Protein AF-A0A7Y3JJE6-F1 (afdb_monomer_lite)

pLDDT: mean 88.78, std 17.13, range [31.19, 98.75]

Secondary structure (DSSP, 8-state):
-HHHHHHHHHHHHHHHHHHHHHHHHHH-GGGGGG------HHHHTTSSSHHHHHHHHHHHHHHHHHHS-HHHHHHHHHHHHT-S-TT-STTHHHHHHHHHHHHHHHHSTTB--HHHHHHHHHTT---SSPPPTTPBPP--HHHHHHHHHHHHHHHHHHHHHHHHHH-TT-HHHHHHHHHHHHHHHHHTT-HHHHHHHHHHHTSHHHHTT--HHHHHHHHHHHHHHHHHTT-HHHHHHHHHTS--TTS-HHHHHHHHHHTT-HHHHHHHHHHHTT--SS--HHHHHH-GGGTTGGGSHHHHHHHHHHHSS-HHHHHHHHHHHHHHHHHHHHHHHHHHTT------PPPPPPPPPPPPPP-----

Foldseek 3Di:
DLLVLLLVLVVVLLVLVLVLQVVLCVVPVVLLVVQDDDDDPVVVVVDPDVVVVSVVSSNVVSVVLSPDQPVVNQVVVCVSLVNDCLCVDPCNLVLQLSSLQSVCSPPVVQFDDPVSLVSSVVSVNDDDVDDDGGDHHDRDPVNSVVNSLSSVLSSLLCSLLSCCSRPVVCLAVSLVVLLVVLQVCLLVVVLLSSLSSLVSCQDPVNCVPPDPVSNLSSLLSNLLSCVSVVNLVVSVVSVVVDDCPPPDLVSVLLVCLSVVVLLVNLVSLLVCQCPPPPDHPVCCVRGSSCVVSLPDPSNQVSNCVRPVDGPVVVVVVVVVVVVVVVVVVVVVVVVVVPPDDPDPDDDDDDDDDDDDDDDDDDD

Radius of gyration: 31.23 Å; chains: 1; bounding box: 61×128×75 Å

Sequence (363 aa):
MERSFFIGLFSEYDSFIGSLLKAIYMCKPTLYKGIRREIALTDLLSFQNLDDVKKDMLEKEIDSFRRESYIEQISELERKFDIKTLKAFPEWSSFVEISQRRNVMTHNDGRVSQQYIMVCEGAGVKFDPKPMIGDELEITPEYLFNAIFVVSKVGYMLAHTLWRKVLVGELQEANEAMNETIYELLMRKRWTSAAAFGEFGLTDPMTKSIEEITQKIRVINTAIGLKHAKRKSDADALLNSFDWSACIRDFKLAIEVLKENYSEAAQIMRDIGKKGELVHQLAYHDWPLFEEFRGRREFQEAYEEIYKVPFLEKVSNEAQVASKKLKQTKLESLFSSGGSQVKKAAPKKAAPKKAVPKKAVPK

Structure (mmCIF, N/CA/C/O backbone):
data_AF-A0A7Y3JJE6-F1
#
_entry.id   AF-A0A7Y3JJE6-F1
#
loop_
_atom_site.group_PDB
_atom_site.id
_atom_site.type_symbol
_atom_site.label_atom_id
_atom_site.label_alt_id
_atom_site.label_comp_id
_atom_site.label_asym_id
_atom_site.label_entity_id
_atom_site.label_seq_id
_atom_site.pdbx_PDB_ins_code
_atom_site.Cartn_x
_atom_site.Cartn_y
_atom_site.Cartn_z
_atom_site.occupancy
_atom_site.B_iso_or_equiv
_atom_site.auth_seq_id
_atom_site.auth_comp_id
_atom_site.auth_asym_id
_atom_site.auth_atom_id
_atom_site.pdbx_PDB_model_num
ATOM 1 N N . MET A 1 1 ? 14.379 -22.452 -1.412 1.00 82.81 1 MET A N 1
ATOM 2 C CA . MET A 1 1 ? 12.939 -22.204 -1.686 1.00 82.81 1 MET A CA 1
ATOM 3 C C . MET A 1 1 ? 12.682 -20.703 -1.853 1.00 82.81 1 MET A C 1
ATOM 5 O O . MET A 1 1 ? 12.045 -20.266 -2.802 1.00 82.81 1 MET A O 1
ATOM 9 N N . GLU A 1 2 ? 13.282 -19.920 -0.971 1.00 88.12 2 GLU A N 1
ATOM 10 C CA . GLU A 1 2 ? 13.394 -18.469 -0.885 1.00 88.12 2 GLU A CA 1
ATOM 11 C C . GLU A 1 2 ? 13.812 -17.826 -2.213 1.00 88.12 2 GLU A C 1
ATOM 13 O O . GLU A 1 2 ? 13.129 -16.925 -2.684 1.00 88.12 2 GLU A O 1
ATOM 18 N N . ARG A 1 3 ? 14.862 -18.337 -2.882 1.00 90.00 3 ARG A N 1
ATOM 19 C CA . ARG A 1 3 ? 15.295 -17.848 -4.210 1.00 90.00 3 ARG A CA 1
ATOM 20 C C . ARG A 1 3 ? 14.182 -17.927 -5.260 1.00 90.00 3 ARG A C 1
ATOM 22 O O . ARG A 1 3 ? 14.015 -16.997 -6.042 1.00 90.00 3 ARG A O 1
ATOM 29 N N . SER A 1 4 ? 13.400 -19.005 -5.270 1.00 93.06 4 SER A N 1
ATOM 30 C CA . SER A 1 4 ? 12.284 -19.171 -6.208 1.00 93.06 4 SER A CA 1
ATOM 31 C C . SER A 1 4 ? 11.142 -18.200 -5.904 1.00 93.06 4 SER A C 1
ATOM 33 O O . SER A 1 4 ? 10.621 -17.583 -6.827 1.00 93.06 4 SER A O 1
ATOM 35 N N . PHE A 1 5 ? 10.794 -18.004 -4.626 1.00 95.44 5 PHE A N 1
ATOM 36 C CA . PHE A 1 5 ? 9.803 -16.996 -4.228 1.00 95.44 5 PHE A CA 1
ATOM 37 C C . PHE A 1 5 ? 10.263 -15.572 -4.536 1.00 95.44 5 PHE A C 1
ATOM 39 O O . PHE A 1 5 ? 9.473 -14.757 -5.000 1.00 95.44 5 PHE A O 1
ATOM 46 N N . PHE A 1 6 ? 11.545 -15.283 -4.326 1.00 97.19 6 PHE A N 1
ATOM 47 C CA . PHE A 1 6 ? 12.140 -13.989 -4.624 1.00 97.19 6 PHE A CA 1
ATOM 48 C C . PHE A 1 6 ? 12.096 -13.657 -6.117 1.00 97.19 6 PHE A C 1
ATOM 50 O O . PHE A 1 6 ? 11.723 -12.551 -6.492 1.00 97.19 6 PHE A O 1
ATOM 57 N N . ILE A 1 7 ? 12.422 -14.620 -6.982 1.00 95.69 7 ILE A N 1
ATOM 58 C CA . ILE A 1 7 ? 12.282 -14.445 -8.433 1.00 95.69 7 ILE A CA 1
ATOM 59 C C . ILE A 1 7 ? 10.798 -14.314 -8.812 1.00 95.69 7 ILE A C 1
ATOM 61 O O . ILE A 1 7 ? 10.444 -13.426 -9.585 1.00 95.69 7 ILE A O 1
ATOM 65 N N . GLY A 1 8 ? 9.925 -15.140 -8.224 1.00 96.81 8 GLY A N 1
ATOM 66 C CA . GLY A 1 8 ? 8.479 -15.102 -8.462 1.00 96.81 8 GLY A CA 1
ATOM 67 C C . GLY A 1 8 ? 7.829 -13.767 -8.085 1.00 96.81 8 GLY A C 1
ATOM 68 O O . GLY A 1 8 ? 6.971 -13.292 -8.819 1.00 96.81 8 GLY A O 1
ATOM 69 N N . LEU A 1 9 ? 8.289 -13.105 -7.017 1.00 97.75 9 LEU A N 1
ATOM 70 C CA . LEU A 1 9 ? 7.848 -11.755 -6.637 1.00 97.75 9 LEU A CA 1
ATOM 71 C C . LEU A 1 9 ? 7.992 -10.759 -7.794 1.00 97.75 9 LEU A C 1
ATOM 73 O O . LEU A 1 9 ? 7.119 -9.922 -8.014 1.00 97.75 9 LEU A O 1
ATOM 77 N N . PHE A 1 10 ? 9.086 -10.853 -8.544 1.00 97.06 10 PHE A N 1
ATOM 78 C CA . PHE A 1 10 ? 9.323 -9.983 -9.685 1.00 97.06 10 PHE A CA 1
ATOM 79 C C . PHE A 1 10 ? 8.515 -10.385 -10.916 1.00 97.06 10 PHE A C 1
ATOM 81 O O . PHE A 1 10 ? 8.085 -9.509 -11.653 1.00 97.06 10 PHE A O 1
ATOM 88 N N . SER A 1 11 ? 8.227 -11.674 -11.102 1.00 96.12 11 SER A N 1
ATOM 89 C CA . SER A 1 11 ? 7.253 -12.106 -12.111 1.00 96.12 11 SER A CA 1
ATOM 90 C C . SER A 1 11 ? 5.852 -11.551 -11.826 1.00 96.12 11 SER A C 1
ATOM 92 O O . SER A 1 11 ? 5.184 -11.083 -12.748 1.00 96.12 11 SER A O 1
ATOM 94 N N . GLU A 1 12 ? 5.430 -11.530 -10.558 1.00 97.62 12 GLU A N 1
ATOM 95 C CA . GLU A 1 12 ? 4.171 -10.899 -10.144 1.00 97.62 12 GLU A CA 1
ATOM 96 C C . GLU A 1 12 ? 4.198 -9.383 -10.364 1.00 97.62 12 GLU A C 1
ATOM 98 O O . GLU A 1 12 ? 3.239 -8.820 -10.888 1.00 97.62 12 GLU A O 1
ATOM 103 N N . TYR A 1 13 ? 5.311 -8.717 -10.044 1.00 97.56 13 TYR A N 1
ATOM 104 C CA . TYR A 1 13 ? 5.484 -7.291 -10.327 1.00 97.56 13 TYR A CA 1
ATOM 105 C C . TYR A 1 13 ? 5.417 -6.982 -11.834 1.00 97.56 13 TYR A C 1
ATOM 107 O O . TYR A 1 13 ? 4.687 -6.078 -12.238 1.00 97.56 13 TYR A O 1
ATOM 115 N N . ASP A 1 14 ? 6.104 -7.756 -12.679 1.00 96.69 14 ASP A N 1
ATOM 116 C CA . ASP A 1 14 ? 6.092 -7.595 -14.141 1.00 96.69 14 ASP A CA 1
ATOM 117 C C . ASP A 1 14 ? 4.679 -7.808 -14.719 1.00 96.69 14 ASP A C 1
ATOM 119 O O . ASP A 1 14 ? 4.238 -7.087 -15.622 1.00 96.69 14 ASP A O 1
ATOM 123 N N . SER A 1 15 ? 3.942 -8.790 -14.190 1.00 97.25 15 SER A N 1
ATOM 124 C CA . SER A 1 15 ? 2.540 -9.045 -14.542 1.00 97.25 15 SER A CA 1
ATOM 125 C C . SER A 1 15 ? 1.628 -7.890 -14.119 1.00 97.25 15 SER A C 1
ATOM 127 O O . SER A 1 15 ? 0.806 -7.407 -14.909 1.00 97.25 15 SER A O 1
ATOM 129 N N . PHE A 1 16 ? 1.812 -7.395 -12.894 1.00 97.81 16 PHE A N 1
ATOM 130 C CA . PHE A 1 16 ? 1.076 -6.264 -12.346 1.00 97.81 16 PHE A CA 1
ATOM 131 C C . PHE A 1 16 ? 1.298 -4.993 -13.168 1.00 97.81 16 PHE A C 1
ATOM 133 O O . PHE A 1 16 ? 0.325 -4.377 -13.597 1.00 97.81 16 PHE A O 1
ATOM 140 N N . ILE A 1 17 ? 2.551 -4.620 -13.451 1.00 96.81 17 ILE A N 1
ATOM 141 C CA . ILE A 1 17 ? 2.860 -3.417 -14.233 1.00 96.81 17 ILE A CA 1
ATOM 142 C C . ILE A 1 17 ? 2.319 -3.533 -15.657 1.00 96.81 17 ILE A C 1
ATOM 144 O O . ILE A 1 17 ? 1.736 -2.577 -16.170 1.00 96.81 17 ILE A O 1
ATOM 148 N N . GLY A 1 18 ? 2.431 -4.710 -16.280 1.00 96.81 18 GLY A N 1
ATOM 149 C CA . GLY A 1 18 ? 1.814 -4.952 -17.580 1.00 96.81 18 GLY A CA 1
ATOM 150 C C . GLY A 1 18 ? 0.299 -4.737 -17.544 1.00 96.81 18 GLY A C 1
ATOM 151 O O . GLY A 1 18 ? -0.245 -4.029 -18.388 1.00 96.81 18 GLY A O 1
ATOM 152 N N . SER A 1 19 ? -0.382 -5.282 -16.536 1.00 97.25 19 SER A N 1
ATOM 153 C CA . SER A 1 19 ? -1.833 -5.126 -16.364 1.00 97.25 19 SER A CA 1
ATOM 154 C C . SER A 1 19 ? -2.236 -3.676 -16.076 1.00 97.25 19 SER A C 1
ATOM 156 O O . SER A 1 19 ? -3.198 -3.178 -16.661 1.00 97.25 19 SER A O 1
ATOM 158 N N . LEU A 1 20 ? -1.466 -2.972 -15.243 1.00 96.88 20 LEU A N 1
ATOM 159 C CA . LEU A 1 20 ? -1.656 -1.556 -14.932 1.00 96.88 20 LEU A CA 1
ATOM 160 C C . LEU A 1 20 ? -1.550 -0.692 -16.194 1.00 96.88 20 LEU A C 1
ATOM 162 O O . LEU A 1 20 ? -2.419 0.140 -16.450 1.00 96.88 20 LEU A O 1
ATOM 166 N N . LEU A 1 21 ? -0.517 -0.908 -17.013 1.00 95.88 21 LEU A N 1
ATOM 167 C CA . LEU A 1 21 ? -0.350 -0.186 -18.273 1.00 95.88 21 LEU A CA 1
ATOM 168 C C . LEU A 1 21 ? -1.487 -0.490 -19.252 1.00 95.88 21 LEU A C 1
ATOM 170 O O . LEU A 1 21 ? -2.016 0.444 -19.855 1.00 95.88 21 LEU A O 1
ATOM 174 N N . LYS A 1 22 ? -1.922 -1.752 -19.369 1.00 95.50 22 LYS A N 1
ATOM 175 C CA . LYS A 1 22 ? -3.094 -2.103 -20.193 1.00 95.50 22 LYS A CA 1
ATOM 176 C C . LYS A 1 22 ? -4.330 -1.327 -19.752 1.00 95.50 22 LYS A C 1
ATOM 178 O O . LYS A 1 22 ? -4.954 -0.671 -20.584 1.00 95.50 22 LYS A O 1
ATOM 183 N N . ALA A 1 23 ? -4.634 -1.337 -18.455 1.00 95.38 23 ALA A N 1
ATOM 184 C CA . ALA A 1 23 ? -5.774 -0.616 -17.896 1.00 95.38 23 ALA A CA 1
ATOM 185 C C . ALA A 1 23 ? -5.693 0.895 -18.180 1.00 95.38 23 ALA A C 1
ATOM 187 O O . ALA A 1 23 ? -6.646 1.480 -18.689 1.00 95.38 23 ALA A O 1
ATOM 188 N N . ILE A 1 24 ? -4.531 1.517 -17.957 1.00 94.88 24 ILE A N 1
ATOM 189 C CA . ILE A 1 24 ? -4.298 2.944 -18.233 1.00 94.88 24 ILE A CA 1
ATOM 190 C C . ILE A 1 24 ? -4.580 3.297 -19.700 1.00 94.88 24 ILE A C 1
ATOM 192 O O . ILE A 1 24 ? -5.251 4.292 -19.982 1.00 94.88 24 ILE A O 1
ATOM 196 N N . TYR A 1 25 ? -4.083 2.495 -20.642 1.00 93.50 25 TYR A N 1
ATOM 197 C CA . TYR A 1 25 ? -4.289 2.735 -22.071 1.00 93.50 25 TYR A CA 1
ATOM 198 C C . TYR A 1 25 ? -5.739 2.518 -22.501 1.00 93.50 25 TYR A C 1
ATOM 200 O O . TYR A 1 25 ? -6.246 3.274 -23.334 1.00 93.50 25 TYR A O 1
ATOM 208 N N . MET A 1 26 ? -6.414 1.526 -21.920 1.00 91.75 26 MET A N 1
ATOM 209 C CA . MET A 1 26 ? -7.833 1.273 -22.167 1.00 91.75 26 MET A CA 1
ATOM 210 C C . MET A 1 26 ? -8.710 2.422 -21.658 1.00 91.75 26 MET A C 1
ATOM 212 O O . MET A 1 26 ? -9.595 2.869 -22.384 1.00 91.75 26 MET A O 1
ATOM 216 N N . CYS A 1 27 ? -8.433 2.949 -20.462 1.00 92.69 27 CYS A N 1
ATOM 217 C CA . CYS A 1 27 ? -9.183 4.072 -19.895 1.00 92.69 27 CYS A CA 1
ATOM 218 C C . CYS A 1 27 ? -8.833 5.419 -20.549 1.00 92.69 27 CYS A C 1
ATOM 220 O O . CYS A 1 27 ? -9.672 6.318 -20.603 1.00 92.69 27 CYS A O 1
ATOM 222 N N . LYS A 1 28 ? -7.616 5.580 -21.094 1.00 92.44 28 LYS A N 1
ATOM 223 C CA . LYS A 1 28 ? -7.198 6.796 -21.812 1.00 92.44 28 LYS A CA 1
ATOM 224 C C . LYS A 1 28 ? -6.649 6.487 -23.213 1.00 92.44 28 LYS A C 1
ATOM 226 O O . LYS A 1 28 ? -5.443 6.619 -23.448 1.00 92.44 28 LYS A O 1
ATOM 231 N N . PRO A 1 29 ? -7.523 6.197 -24.201 1.00 89.50 29 PRO A N 1
ATOM 232 C CA . PRO A 1 29 ? -7.103 5.810 -25.551 1.00 89.50 29 PRO A CA 1
ATOM 233 C C . PRO A 1 29 ? -6.276 6.862 -26.307 1.00 89.50 29 PRO A C 1
ATOM 235 O O . PRO A 1 29 ? -5.617 6.560 -27.301 1.00 89.50 29 PRO A O 1
ATOM 238 N N . THR A 1 30 ? -6.265 8.120 -25.864 1.00 91.31 30 THR A N 1
ATOM 239 C CA . THR A 1 30 ? -5.405 9.149 -26.466 1.00 91.31 30 THR A CA 1
ATOM 240 C C . THR A 1 30 ? -3.913 8.845 -26.301 1.00 91.31 30 THR A C 1
ATOM 242 O O . THR A 1 30 ? -3.120 9.306 -27.122 1.00 91.31 30 THR A O 1
ATOM 245 N N . LEU A 1 31 ? -3.532 8.015 -25.321 1.00 92.00 31 LEU A N 1
ATOM 246 C CA . LEU A 1 31 ? -2.154 7.567 -25.097 1.00 92.00 31 LEU A CA 1
ATOM 247 C C . LEU A 1 31 ? -1.603 6.699 -26.238 1.00 92.00 31 LEU A C 1
ATOM 249 O O . LEU A 1 31 ? -0.391 6.692 -26.456 1.00 92.00 31 LEU A O 1
ATOM 253 N N . TYR A 1 32 ? -2.461 6.031 -27.022 1.00 90.50 32 TYR A N 1
ATOM 254 C CA . TYR A 1 32 ? -2.026 5.248 -28.189 1.00 90.50 32 TYR A CA 1
ATOM 255 C C . TYR A 1 32 ? -1.285 6.099 -29.225 1.00 90.50 32 TYR A C 1
ATOM 257 O O . TYR A 1 32 ? -0.396 5.592 -29.900 1.00 90.50 32 TYR A O 1
ATOM 265 N N . LYS A 1 33 ? -1.576 7.407 -29.308 1.00 88.31 33 LYS A N 1
ATOM 266 C CA . LYS A 1 33 ? -0.862 8.339 -30.201 1.00 88.31 33 LYS A CA 1
ATOM 267 C C . LYS A 1 33 ? 0.632 8.451 -29.879 1.00 88.31 33 LYS A C 1
ATOM 269 O O . LYS A 1 33 ? 1.406 8.885 -30.726 1.00 88.31 33 LYS A O 1
ATOM 274 N N . GLY A 1 34 ? 1.027 8.107 -28.653 1.00 85.62 34 GLY A N 1
ATOM 275 C CA . GLY A 1 34 ? 2.420 8.092 -28.218 1.00 85.62 34 GLY A CA 1
ATOM 276 C C . GLY A 1 34 ? 3.174 6.809 -28.575 1.00 85.62 34 GLY A C 1
ATOM 277 O O . GLY A 1 34 ? 4.396 6.803 -28.448 1.00 85.62 34 GLY A O 1
ATOM 278 N N . ILE A 1 35 ? 2.486 5.746 -29.014 1.00 87.50 35 ILE A N 1
ATOM 279 C CA . ILE A 1 35 ? 3.127 4.485 -29.406 1.00 87.50 35 ILE A CA 1
ATOM 280 C C . ILE A 1 35 ? 3.744 4.664 -30.792 1.00 87.50 35 ILE A C 1
ATOM 282 O O . ILE A 1 35 ? 3.050 4.945 -31.767 1.00 87.50 35 ILE A O 1
ATOM 286 N N . ARG A 1 36 ? 5.063 4.488 -30.875 1.00 84.31 36 ARG A N 1
ATOM 287 C CA . ARG A 1 36 ? 5.827 4.564 -32.124 1.00 84.31 36 ARG A CA 1
ATOM 288 C C . ARG A 1 36 ? 6.298 3.165 -32.501 1.00 84.31 36 ARG A C 1
ATOM 290 O O . ARG A 1 36 ? 7.419 2.783 -32.187 1.00 84.31 36 ARG A O 1
ATOM 297 N N . ARG A 1 37 ? 5.410 2.395 -33.131 1.00 86.12 37 ARG A N 1
ATOM 298 C CA . ARG A 1 37 ? 5.705 1.055 -33.656 1.00 86.12 37 ARG A CA 1
ATOM 299 C C . ARG A 1 37 ? 5.308 0.957 -35.116 1.00 86.12 37 ARG A C 1
ATOM 301 O O . ARG A 1 37 ? 4.259 1.461 -35.509 1.00 86.12 37 ARG A O 1
ATOM 308 N N . GLU A 1 38 ? 6.160 0.306 -35.894 1.00 88.38 38 GLU A N 1
ATOM 309 C CA . GLU A 1 38 ? 5.888 -0.020 -37.289 1.00 88.38 38 GLU A CA 1
ATOM 310 C C . GLU A 1 38 ? 5.155 -1.363 -37.378 1.00 88.38 38 GLU A C 1
ATOM 312 O O . GLU A 1 38 ? 5.380 -2.267 -36.570 1.00 88.38 38 GLU A O 1
ATOM 317 N N . ILE A 1 39 ? 4.270 -1.487 -38.366 1.00 88.56 39 ILE A N 1
ATOM 318 C CA . ILE A 1 39 ? 3.561 -2.726 -38.688 1.00 88.56 39 ILE A CA 1
ATOM 319 C C . ILE A 1 39 ? 3.708 -3.004 -40.183 1.00 88.56 39 ILE A C 1
ATOM 321 O O . ILE A 1 39 ? 3.505 -2.113 -41.011 1.00 88.56 39 ILE A O 1
ATOM 325 N N . ALA A 1 40 ? 4.065 -4.240 -40.534 1.00 92.81 40 ALA A N 1
ATOM 326 C CA . ALA A 1 40 ? 4.102 -4.663 -41.926 1.00 92.81 40 ALA A CA 1
ATOM 327 C C . ALA A 1 40 ? 2.679 -4.698 -42.503 1.00 92.81 40 ALA A C 1
ATOM 329 O O . ALA A 1 40 ? 1.735 -5.108 -41.827 1.00 92.81 40 ALA A O 1
ATOM 330 N N . LEU A 1 41 ? 2.512 -4.321 -43.775 1.00 90.25 41 LEU A N 1
ATOM 331 C CA . LEU A 1 41 ? 1.194 -4.332 -44.421 1.00 90.25 41 LEU A CA 1
ATOM 332 C C . LEU A 1 41 ? 0.554 -5.730 -44.398 1.00 90.25 41 LEU A C 1
ATOM 334 O O . LEU A 1 41 ? -0.650 -5.845 -44.207 1.00 90.25 41 LEU A O 1
ATOM 338 N N . THR A 1 42 ? 1.354 -6.789 -44.541 1.00 93.50 42 THR A N 1
ATOM 339 C CA . THR A 1 42 ? 0.888 -8.182 -44.456 1.00 93.50 42 THR A CA 1
ATOM 340 C C . THR A 1 42 ? 0.251 -8.501 -43.108 1.00 93.50 42 THR A C 1
ATOM 342 O O . THR A 1 42 ? -0.805 -9.125 -43.069 1.00 93.50 42 THR A O 1
ATOM 345 N N . ASP A 1 43 ? 0.854 -8.024 -42.019 1.00 90.19 43 ASP A N 1
ATOM 346 C CA . ASP A 1 43 ? 0.334 -8.227 -40.669 1.00 90.19 43 ASP A CA 1
ATOM 347 C C . ASP A 1 43 ? -0.914 -7.373 -40.461 1.00 90.19 43 ASP A C 1
ATOM 349 O O . ASP A 1 43 ? -1.912 -7.864 -39.944 1.00 90.19 43 ASP A O 1
ATOM 353 N N . LEU A 1 44 ? -0.906 -6.122 -40.937 1.00 92.62 44 LEU A N 1
ATOM 354 C CA . LEU A 1 44 ? -2.059 -5.224 -40.851 1.00 92.62 44 LEU A CA 1
ATOM 355 C C . LEU A 1 44 ? -3.303 -5.826 -41.520 1.00 92.62 44 LEU A C 1
ATOM 357 O O . LEU A 1 44 ? -4.392 -5.755 -40.958 1.00 92.62 44 LEU A O 1
ATOM 361 N N . LEU A 1 45 ? -3.130 -6.452 -42.688 1.00 93.25 45 LEU A N 1
ATOM 362 C CA . LEU A 1 45 ? -4.208 -7.121 -43.421 1.00 93.25 45 LEU A CA 1
ATOM 363 C C . LEU A 1 45 ? -4.721 -8.398 -42.731 1.00 93.25 45 LEU A C 1
ATOM 365 O O . LEU A 1 45 ? -5.788 -8.886 -43.097 1.00 93.25 45 LEU A O 1
ATOM 369 N N . SER A 1 46 ? -3.991 -8.945 -41.751 1.00 94.00 46 SER A N 1
ATOM 370 C CA . SER A 1 46 ? -4.412 -10.130 -40.988 1.00 94.00 46 SER A CA 1
ATOM 371 C C . SER A 1 46 ? -5.352 -9.813 -39.816 1.00 94.00 46 SER A C 1
ATOM 373 O O . SER A 1 46 ? -6.027 -10.712 -39.310 1.00 94.00 46 SER A O 1
ATOM 375 N N . PHE A 1 47 ? -5.434 -8.546 -39.394 1.00 94.19 47 PHE A N 1
ATOM 376 C CA . PHE A 1 47 ? -6.315 -8.116 -38.306 1.00 94.19 47 PHE A CA 1
ATOM 377 C C . PHE A 1 47 ? -7.751 -7.883 -38.790 1.00 94.19 47 PHE A C 1
ATOM 379 O O . PHE A 1 47 ? -7.983 -7.396 -39.894 1.00 94.19 47 PHE A O 1
ATOM 386 N N . GLN A 1 48 ? -8.736 -8.181 -37.934 1.00 92.75 48 GLN A N 1
ATOM 387 C CA . GLN A 1 48 ? -10.155 -8.000 -38.273 1.00 92.75 48 GLN A CA 1
ATOM 388 C C . GLN A 1 48 ? -10.581 -6.529 -38.270 1.00 92.75 48 GLN A C 1
ATOM 390 O O . GLN A 1 48 ? -11.463 -6.127 -39.025 1.00 92.75 48 GLN A O 1
ATOM 395 N N . ASN A 1 49 ? -9.995 -5.729 -37.380 1.00 93.56 49 ASN A N 1
ATOM 396 C CA . ASN A 1 49 ? -10.338 -4.327 -37.190 1.00 93.56 49 ASN A CA 1
ATOM 397 C C . ASN A 1 49 ? -9.161 -3.563 -36.559 1.00 93.56 49 ASN A C 1
ATOM 399 O O . ASN A 1 49 ? -8.184 -4.143 -36.084 1.00 93.56 49 ASN A O 1
ATOM 403 N N . LEU A 1 50 ? -9.277 -2.235 -36.535 1.00 89.81 50 LEU A N 1
ATOM 404 C CA . LEU A 1 50 ? -8.248 -1.350 -35.990 1.00 89.81 50 LEU A CA 1
ATOM 405 C C . LEU A 1 50 ? -8.034 -1.526 -34.477 1.00 89.81 50 LEU A C 1
ATOM 407 O O . LEU A 1 50 ? -6.943 -1.252 -33.982 1.00 89.81 50 LEU A O 1
ATOM 411 N N . ASP A 1 51 ? -9.044 -1.962 -33.725 1.00 90.12 51 ASP A N 1
ATOM 412 C CA . ASP A 1 51 ? -8.898 -2.151 -32.281 1.00 90.12 51 ASP A CA 1
ATOM 413 C C . ASP A 1 51 ? -8.045 -3.379 -31.953 1.00 90.12 51 ASP A C 1
ATOM 415 O O . ASP A 1 51 ? -7.268 -3.337 -30.999 1.00 90.12 51 ASP A O 1
ATOM 419 N N . ASP A 1 52 ? -8.096 -4.424 -32.776 1.00 91.62 52 ASP A N 1
ATOM 420 C CA . ASP A 1 52 ? -7.199 -5.573 -32.644 1.00 91.62 52 ASP A CA 1
ATOM 421 C C . ASP A 1 52 ? -5.745 -5.188 -32.953 1.00 91.62 52 ASP A C 1
ATOM 423 O O . ASP A 1 52 ? -4.839 -5.585 -32.220 1.00 91.62 52 ASP A O 1
ATOM 427 N N . VAL A 1 53 ? -5.525 -4.305 -33.937 1.00 91.75 53 VAL A N 1
ATOM 428 C CA . VAL A 1 53 ? -4.199 -3.716 -34.206 1.00 91.75 53 VAL A CA 1
ATOM 429 C C . VAL A 1 53 ? -3.704 -2.921 -32.995 1.00 91.75 53 VAL A C 1
ATOM 431 O O . VAL A 1 53 ? -2.560 -3.078 -32.573 1.00 91.75 53 VAL A O 1
ATOM 434 N N . LYS A 1 54 ? -4.555 -2.074 -32.396 1.00 90.62 54 LYS A N 1
ATOM 435 C CA . LYS A 1 54 ? -4.191 -1.303 -31.193 1.00 90.62 54 LYS A CA 1
ATOM 436 C C . LYS A 1 54 ? -3.797 -2.223 -30.038 1.00 90.62 54 LYS A C 1
ATOM 438 O O . LYS A 1 54 ? -2.802 -1.948 -29.372 1.00 90.62 54 LYS A O 1
ATOM 443 N N . LYS A 1 55 ? -4.556 -3.295 -29.790 1.00 90.44 55 LYS A N 1
ATOM 444 C CA . LYS A 1 55 ? -4.257 -4.265 -28.724 1.00 90.44 55 LYS A CA 1
ATOM 445 C C . LYS A 1 55 ? -2.912 -4.954 -28.950 1.00 90.44 55 LYS A C 1
ATOM 447 O O . LYS A 1 55 ? -2.112 -4.984 -28.021 1.00 90.44 55 LYS A O 1
ATOM 452 N N . ASP A 1 56 ? -2.637 -5.429 -30.165 1.00 91.94 56 ASP A N 1
ATOM 453 C CA . ASP A 1 56 ? -1.350 -6.053 -30.506 1.00 91.94 56 ASP A CA 1
ATOM 454 C C . ASP A 1 56 ? -0.174 -5.075 -30.343 1.00 91.94 56 ASP A C 1
ATOM 456 O O . ASP A 1 56 ? 0.837 -5.402 -29.720 1.00 91.94 56 ASP A O 1
ATOM 460 N N . MET A 1 57 ? -0.326 -3.835 -30.821 1.00 92.81 57 MET A N 1
ATOM 461 C CA . MET A 1 57 ? 0.703 -2.801 -30.664 1.00 92.81 57 MET A CA 1
ATOM 462 C C . MET A 1 57 ? 0.968 -2.458 -29.199 1.00 92.81 57 MET A C 1
ATOM 464 O O . MET A 1 57 ? 2.121 -2.259 -28.817 1.00 92.81 57 MET A O 1
ATOM 468 N N . LEU A 1 58 ? -0.080 -2.397 -28.375 1.00 93.81 58 LEU A N 1
ATOM 469 C CA . LEU A 1 58 ? 0.059 -2.171 -26.940 1.00 93.81 58 LEU A CA 1
ATOM 470 C C . LEU A 1 58 ? 0.733 -3.353 -26.240 1.00 93.81 58 LEU A C 1
ATOM 472 O O . LEU A 1 58 ? 1.583 -3.126 -25.386 1.00 93.81 58 LEU A O 1
ATOM 476 N N . GLU A 1 59 ? 0.398 -4.594 -26.597 1.00 93.38 59 GLU A N 1
ATOM 477 C CA . GLU A 1 59 ? 1.051 -5.774 -26.022 1.00 93.38 59 GLU A CA 1
ATOM 478 C C . GLU A 1 59 ? 2.554 -5.751 -26.308 1.00 93.38 59 GLU A C 1
ATOM 480 O O . GLU A 1 59 ? 3.361 -5.858 -25.389 1.00 93.38 59 GLU A O 1
ATOM 485 N N . LYS A 1 60 ? 2.935 -5.493 -27.565 1.00 93.50 60 LYS A N 1
ATOM 486 C CA . LYS A 1 60 ? 4.341 -5.353 -27.969 1.00 93.50 60 LYS A CA 1
ATOM 487 C C . LYS A 1 60 ? 5.039 -4.200 -27.248 1.00 93.50 60 LYS A C 1
ATOM 489 O O . LYS A 1 60 ? 6.213 -4.318 -26.902 1.00 93.50 60 LYS A O 1
ATOM 494 N N . GLU A 1 61 ? 4.338 -3.089 -27.024 1.00 93.44 61 GLU A N 1
ATOM 495 C CA . GLU A 1 61 ? 4.847 -1.953 -26.250 1.00 93.44 61 GLU A CA 1
ATOM 496 C C . GLU A 1 61 ? 5.148 -2.331 -24.805 1.00 93.44 61 GLU A C 1
ATOM 498 O O . GLU A 1 61 ? 6.239 -2.061 -24.305 1.00 93.44 61 GLU A O 1
ATOM 503 N N . ILE A 1 62 ? 4.203 -3.004 -24.157 1.00 94.88 62 ILE A N 1
ATOM 504 C CA . ILE A 1 62 ? 4.339 -3.463 -22.778 1.00 94.88 62 ILE A CA 1
ATOM 505 C C . ILE A 1 62 ? 5.423 -4.538 -22.666 1.00 94.88 62 ILE A C 1
ATOM 507 O O . ILE A 1 62 ? 6.187 -4.535 -21.705 1.00 94.88 62 ILE A O 1
ATOM 511 N N . ASP A 1 63 ? 5.545 -5.427 -23.647 1.00 94.50 63 ASP A N 1
ATOM 512 C CA . ASP A 1 63 ? 6.611 -6.427 -23.696 1.00 94.50 63 ASP A CA 1
ATOM 513 C C . ASP A 1 63 ? 7.997 -5.801 -23.801 1.00 94.50 63 ASP A C 1
ATOM 515 O O . ASP A 1 63 ? 8.914 -6.248 -23.115 1.00 94.50 63 ASP A O 1
ATOM 519 N N . SER A 1 64 ? 8.167 -4.770 -24.634 1.00 94.44 64 SER A N 1
ATOM 520 C CA . SER A 1 64 ? 9.428 -4.025 -24.685 1.00 94.44 64 SER A CA 1
ATOM 521 C C . SER A 1 64 ? 9.703 -3.319 -23.363 1.00 94.44 64 SER A C 1
ATOM 523 O O . SER A 1 64 ? 10.788 -3.488 -22.821 1.00 94.44 64 SER A O 1
ATOM 525 N N . PHE A 1 65 ? 8.709 -2.623 -22.807 1.00 95.06 65 PHE A N 1
ATOM 526 C CA . PHE A 1 65 ? 8.830 -1.943 -21.518 1.00 95.06 65 PHE A CA 1
ATOM 527 C C . PHE A 1 65 ? 9.280 -2.902 -20.401 1.00 95.06 65 PHE A C 1
ATOM 529 O O . PHE A 1 65 ? 10.209 -2.603 -19.660 1.00 95.06 65 PHE A O 1
ATOM 536 N N . ARG A 1 66 ? 8.678 -4.096 -20.303 1.00 94.44 66 ARG A N 1
ATOM 537 C CA . ARG A 1 66 ? 9.015 -5.091 -19.266 1.00 94.44 66 ARG A CA 1
ATOM 538 C C . ARG A 1 66 ? 10.422 -5.681 -19.395 1.00 94.44 66 ARG A C 1
ATOM 540 O O . ARG A 1 66 ? 10.927 -6.238 -18.426 1.00 94.44 66 ARG A O 1
ATOM 547 N N . ARG A 1 67 ? 11.049 -5.600 -20.572 1.00 93.19 67 ARG A N 1
ATOM 548 C CA . ARG A 1 67 ? 12.429 -6.077 -20.787 1.00 93.19 67 ARG A CA 1
ATOM 549 C C . ARG A 1 67 ? 13.476 -5.081 -20.310 1.00 93.19 67 ARG A C 1
ATOM 551 O O . ARG A 1 67 ? 14.619 -5.480 -20.096 1.00 93.19 67 ARG A O 1
ATOM 558 N N . GLU A 1 68 ? 13.100 -3.817 -20.156 1.00 95.69 68 GLU A N 1
ATOM 559 C CA . GLU A 1 68 ? 13.989 -2.800 -19.617 1.00 95.69 68 GLU A CA 1
ATOM 560 C C . GLU A 1 68 ? 14.320 -3.083 -18.151 1.00 95.69 68 GLU A C 1
ATOM 562 O O . GLU A 1 68 ? 13.564 -3.737 -17.423 1.00 95.69 68 GLU A O 1
ATOM 567 N N . SER A 1 69 ? 15.452 -2.547 -17.690 1.00 95.00 69 SER A N 1
ATOM 568 C CA . SER A 1 69 ? 15.766 -2.586 -16.262 1.00 95.00 69 SER A CA 1
ATOM 569 C C . SER A 1 69 ? 14.694 -1.838 -15.465 1.00 95.00 69 SER A C 1
ATOM 571 O O . SER A 1 69 ? 14.132 -0.856 -15.940 1.00 95.00 69 SER A O 1
ATOM 573 N N . TYR A 1 70 ? 14.438 -2.239 -14.221 1.00 96.88 70 TYR A N 1
ATOM 574 C CA . TYR A 1 70 ? 13.421 -1.573 -13.399 1.00 96.88 70 TYR A CA 1
ATOM 575 C C . TYR A 1 70 ? 13.681 -0.085 -13.174 1.00 96.88 70 TYR A C 1
ATOM 577 O O . TYR A 1 70 ? 12.738 0.689 -13.056 1.00 96.88 70 TYR A O 1
ATOM 585 N N . ILE A 1 71 ? 14.946 0.335 -13.146 1.00 96.31 71 ILE A N 1
ATOM 586 C CA . ILE A 1 71 ? 15.290 1.757 -13.079 1.00 96.31 71 ILE A CA 1
ATOM 587 C C . ILE A 1 71 ? 14.804 2.473 -14.341 1.00 96.31 71 ILE A C 1
ATOM 589 O O . ILE A 1 71 ? 14.169 3.523 -14.237 1.00 96.31 71 ILE A O 1
ATOM 593 N N . GLU A 1 72 ? 15.063 1.890 -15.512 1.00 97.12 72 GLU A N 1
ATOM 594 C CA . GLU A 1 72 ? 14.643 2.452 -16.796 1.00 97.12 72 GLU A CA 1
ATOM 595 C C . GLU A 1 72 ? 13.130 2.416 -16.982 1.00 97.12 72 GLU A C 1
ATOM 597 O O . GLU A 1 72 ? 12.560 3.407 -17.426 1.00 97.12 72 GLU A O 1
ATOM 602 N N . GLN A 1 73 ? 12.458 1.353 -16.539 1.00 97.38 73 GLN A N 1
ATOM 603 C CA . GLN A 1 73 ? 10.997 1.296 -16.496 1.00 97.38 73 GLN A CA 1
ATOM 604 C C . GLN A 1 73 ? 10.423 2.509 -15.747 1.00 97.38 73 GLN A C 1
ATOM 606 O O . GLN A 1 73 ? 9.550 3.210 -16.260 1.00 97.38 73 GLN A O 1
ATOM 611 N N . ILE A 1 74 ? 10.945 2.815 -14.554 1.00 96.81 74 ILE A N 1
ATOM 612 C CA . ILE A 1 74 ? 10.501 3.976 -13.770 1.00 96.81 74 ILE A CA 1
ATOM 613 C C . ILE A 1 74 ? 10.854 5.288 -14.487 1.00 96.81 74 ILE A C 1
ATOM 615 O O . ILE A 1 74 ? 9.991 6.158 -14.594 1.00 96.81 74 ILE A O 1
ATOM 619 N N . SER A 1 75 ? 12.071 5.431 -15.030 1.00 96.19 75 SER A N 1
ATOM 620 C CA . SER A 1 75 ? 12.476 6.599 -15.837 1.00 96.19 75 SER A CA 1
ATOM 621 C C . SER A 1 75 ? 11.546 6.844 -17.029 1.00 96.19 75 SER A C 1
ATOM 623 O O . SER A 1 75 ? 11.200 7.986 -17.342 1.00 96.19 75 SER A O 1
ATOM 625 N N . GLU A 1 76 ? 11.133 5.779 -17.712 1.00 95.19 76 GLU A N 1
ATOM 626 C CA . GLU A 1 76 ? 10.245 5.881 -18.857 1.00 95.19 76 GLU A CA 1
ATOM 627 C C . GLU A 1 76 ? 8.856 6.348 -18.423 1.00 95.19 76 GLU A C 1
ATOM 629 O O . GLU A 1 76 ? 8.300 7.240 -19.064 1.00 95.19 76 GLU A O 1
ATOM 634 N N . LEU A 1 77 ? 8.320 5.823 -17.316 1.00 95.81 77 LEU A N 1
ATOM 635 C CA . LEU A 1 77 ? 7.051 6.287 -16.748 1.00 95.81 77 LEU A CA 1
ATOM 636 C C . LEU A 1 77 ? 7.115 7.770 -16.354 1.00 95.81 77 LEU A C 1
ATOM 638 O O . LEU A 1 77 ? 6.190 8.519 -16.676 1.00 95.81 77 LEU A O 1
ATOM 642 N N . GLU A 1 78 ? 8.214 8.212 -15.732 1.00 95.56 78 GLU A N 1
ATOM 643 C CA . GLU A 1 78 ? 8.448 9.624 -15.395 1.00 95.56 78 GLU A CA 1
ATOM 644 C C . GLU A 1 78 ? 8.353 10.516 -16.638 1.00 95.56 78 GLU A C 1
ATOM 646 O O . GLU A 1 78 ? 7.608 11.498 -16.657 1.00 95.56 78 GLU A O 1
ATOM 651 N N . ARG A 1 79 ? 9.047 10.136 -17.717 1.00 94.19 79 ARG A N 1
ATOM 652 C CA . ARG A 1 79 ? 9.039 10.867 -18.991 1.00 94.19 79 ARG A CA 1
ATOM 653 C C . ARG A 1 79 ? 7.675 10.820 -19.680 1.00 94.19 79 ARG A C 1
ATOM 655 O O . ARG A 1 79 ? 7.217 11.828 -20.211 1.00 94.19 79 ARG A O 1
ATOM 662 N N . LYS A 1 80 ? 7.041 9.648 -19.717 1.00 91.88 80 LYS A N 1
ATOM 663 C CA . LYS A 1 80 ? 5.809 9.383 -20.476 1.00 91.88 80 LYS A CA 1
ATOM 664 C C . LYS A 1 80 ? 4.599 10.092 -19.884 1.00 91.88 80 LYS A C 1
ATOM 666 O O . LYS A 1 80 ? 3.746 10.563 -20.632 1.00 91.88 80 LYS A O 1
ATOM 671 N N . PHE A 1 81 ? 4.541 10.181 -18.558 1.00 92.75 81 PHE A N 1
ATOM 672 C CA . PHE A 1 81 ? 3.436 10.805 -17.832 1.00 92.75 81 PHE A CA 1
ATOM 673 C C . PHE A 1 81 ? 3.789 12.173 -17.236 1.00 92.75 81 PHE A C 1
ATOM 675 O O . PHE A 1 81 ? 2.945 12.773 -16.567 1.00 92.75 81 PHE A O 1
ATOM 682 N N . ASP A 1 82 ? 4.999 12.678 -17.492 1.00 93.75 82 ASP A N 1
ATOM 683 C CA . ASP A 1 82 ? 5.518 13.936 -16.944 1.00 93.75 82 ASP A CA 1
ATOM 684 C C . ASP A 1 82 ? 5.364 13.982 -15.412 1.00 93.75 82 ASP A C 1
ATOM 686 O O . ASP A 1 82 ? 4.590 14.760 -14.841 1.00 93.75 82 ASP A O 1
ATOM 690 N N . ILE A 1 83 ? 6.037 13.043 -14.746 1.00 94.25 83 ILE A N 1
ATOM 691 C CA . ILE A 1 83 ? 6.059 12.879 -13.289 1.00 94.25 83 ILE A CA 1
ATOM 692 C C . ILE A 1 83 ? 7.522 12.825 -12.864 1.00 94.25 83 ILE A C 1
ATOM 694 O O . ILE A 1 83 ? 8.252 11.967 -13.329 1.00 94.25 83 ILE A O 1
ATOM 698 N N . LYS A 1 84 ? 7.969 13.727 -11.987 1.00 91.12 84 LYS A N 1
ATOM 699 C CA . LYS A 1 84 ? 9.397 13.843 -11.609 1.00 91.12 84 LYS A CA 1
ATOM 700 C C . LYS A 1 84 ? 9.743 13.202 -10.264 1.00 91.12 84 LYS A C 1
ATOM 702 O O . LYS A 1 84 ? 10.851 13.364 -9.767 1.00 91.12 84 LYS A O 1
ATOM 707 N N . THR A 1 85 ? 8.765 12.568 -9.631 1.00 90.88 85 THR A N 1
ATOM 708 C CA . THR A 1 85 ? 8.837 12.133 -8.233 1.00 90.88 85 THR A CA 1
ATOM 709 C C . THR A 1 85 ? 8.730 10.620 -8.080 1.00 90.88 85 THR A C 1
ATOM 711 O O . THR A 1 85 ? 8.645 10.150 -6.949 1.00 90.88 85 THR A O 1
ATOM 714 N N . LEU A 1 86 ? 8.739 9.834 -9.169 1.00 93.06 86 LEU A N 1
ATOM 715 C CA . LEU A 1 86 ? 8.564 8.378 -9.062 1.00 93.06 86 LEU A CA 1
ATOM 716 C C . LEU A 1 86 ? 9.767 7.692 -8.413 1.00 93.06 86 LEU A C 1
ATOM 718 O O . LEU A 1 86 ? 9.632 6.572 -7.938 1.00 93.06 86 LEU A O 1
ATOM 722 N N . LYS A 1 87 ? 10.915 8.372 -8.346 1.00 94.06 87 LYS A N 1
ATOM 723 C CA . LYS A 1 87 ? 12.120 7.923 -7.628 1.00 94.06 87 LYS A CA 1
ATOM 724 C C . LYS A 1 87 ? 12.319 8.610 -6.274 1.00 94.06 87 LYS A C 1
ATOM 726 O O . LYS A 1 87 ? 13.244 8.281 -5.540 1.00 94.06 87 LYS A O 1
ATOM 731 N N . ALA A 1 88 ? 11.475 9.584 -5.935 1.00 90.88 88 ALA A N 1
ATOM 732 C CA . ALA A 1 88 ? 11.637 10.432 -4.757 1.00 90.88 88 ALA A CA 1
ATOM 733 C C . ALA A 1 88 ? 10.932 9.829 -3.531 1.00 90.88 88 ALA A C 1
ATOM 735 O O . ALA A 1 88 ? 9.983 10.405 -3.003 1.00 90.88 88 ALA A O 1
ATOM 736 N N . PHE A 1 89 ? 11.377 8.649 -3.091 1.00 90.06 89 PHE A N 1
ATOM 737 C CA . PHE A 1 89 ? 10.837 7.986 -1.902 1.00 90.06 89 PHE A CA 1
ATOM 738 C C . PHE A 1 89 ? 11.924 7.263 -1.091 1.00 90.06 89 PHE A C 1
ATOM 740 O O . PHE A 1 89 ? 12.951 6.884 -1.659 1.00 90.06 89 PHE A O 1
ATOM 747 N N . PRO A 1 90 ? 11.722 7.067 0.229 1.00 90.56 90 PRO A N 1
ATOM 748 C CA . PRO A 1 90 ? 12.778 6.585 1.124 1.00 90.56 90 PRO A CA 1
ATOM 749 C C . PRO A 1 90 ? 13.376 5.232 0.725 1.00 90.56 90 PRO A C 1
ATOM 751 O O . PRO A 1 90 ? 14.573 5.014 0.878 1.00 90.56 90 PRO A O 1
ATOM 754 N N . GLU A 1 91 ? 12.558 4.328 0.189 1.00 94.50 91 GLU A N 1
ATOM 755 C CA . GLU A 1 91 ? 12.972 2.975 -0.185 1.00 94.50 91 GLU A CA 1
ATOM 756 C C . GLU A 1 91 ? 13.516 2.855 -1.619 1.00 94.50 91 GLU A C 1
ATOM 758 O O . GLU A 1 91 ? 13.708 1.734 -2.087 1.00 94.50 91 GLU A O 1
ATOM 763 N N . TRP A 1 92 ? 13.771 3.958 -2.336 1.00 96.50 92 TRP A N 1
ATOM 764 C CA . TRP A 1 92 ? 14.243 3.899 -3.728 1.00 96.50 92 TRP A CA 1
ATOM 765 C C . TRP A 1 92 ? 15.550 3.112 -3.877 1.00 96.50 92 TRP A C 1
ATOM 767 O O . TRP A 1 92 ? 15.636 2.209 -4.708 1.00 96.50 92 TRP A O 1
ATOM 777 N N . SER A 1 93 ? 16.551 3.404 -3.041 1.00 97.00 93 SER A N 1
ATOM 778 C CA . SER A 1 93 ? 17.833 2.690 -3.065 1.00 97.00 93 SER A CA 1
ATOM 779 C C . SER A 1 93 ? 17.651 1.203 -2.748 1.00 97.00 93 SER A C 1
ATOM 781 O O . SER A 1 93 ? 18.210 0.353 -3.438 1.00 97.00 93 SER A O 1
ATOM 783 N N . SER A 1 94 ? 16.796 0.873 -1.776 1.00 97.19 94 SER A N 1
ATOM 784 C CA . SER A 1 94 ? 16.431 -0.510 -1.458 1.00 97.19 94 SER A CA 1
ATOM 785 C C . SER A 1 94 ? 15.765 -1.208 -2.643 1.00 97.19 94 SER A C 1
ATOM 787 O O . SER A 1 94 ? 16.147 -2.321 -2.983 1.00 97.19 94 SER A O 1
ATOM 789 N N . PHE A 1 95 ? 14.802 -0.567 -3.312 1.00 98.25 95 PHE A N 1
AT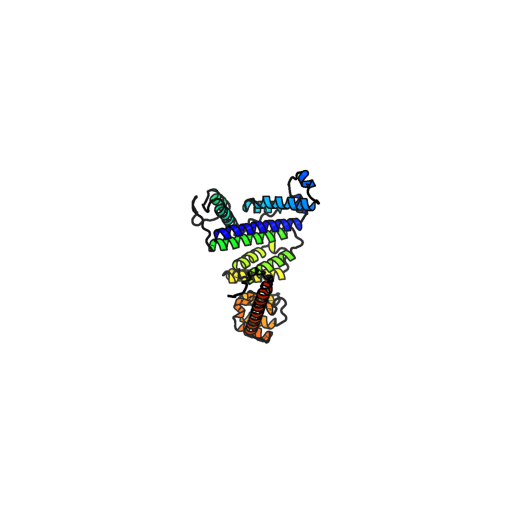OM 790 C CA . PHE A 1 95 ? 14.152 -1.133 -4.496 1.00 98.25 95 PHE A CA 1
ATOM 791 C C . PHE A 1 95 ? 15.166 -1.413 -5.608 1.00 98.25 95 PHE A C 1
ATOM 793 O O . PHE A 1 95 ? 15.143 -2.491 -6.202 1.00 98.25 95 PHE A O 1
ATOM 800 N N . VAL A 1 96 ? 16.093 -0.481 -5.843 1.00 98.25 96 VAL A N 1
ATOM 801 C CA . VAL A 1 96 ? 17.176 -0.660 -6.813 1.00 98.25 96 VAL A CA 1
ATOM 802 C C . VAL A 1 96 ? 18.032 -1.870 -6.450 1.00 98.25 96 VAL A C 1
ATOM 804 O O . VAL A 1 96 ? 18.213 -2.740 -7.300 1.00 98.25 96 VAL A O 1
ATOM 807 N N . GLU A 1 97 ? 18.511 -1.969 -5.210 1.00 98.12 97 GLU A N 1
ATOM 808 C CA . GLU A 1 97 ? 19.332 -3.101 -4.762 1.00 98.12 97 GLU A CA 1
ATOM 809 C C . GLU A 1 97 ? 18.596 -4.432 -4.923 1.00 98.12 97 GLU A C 1
ATOM 811 O O . GLU A 1 97 ? 19.130 -5.346 -5.545 1.00 98.12 97 GLU A O 1
ATOM 816 N N . ILE A 1 98 ? 17.344 -4.517 -4.466 1.00 98.31 98 ILE A N 1
ATOM 817 C CA . ILE A 1 98 ? 16.510 -5.722 -4.571 1.00 98.31 98 ILE A CA 1
ATOM 818 C C . ILE A 1 98 ? 16.328 -6.118 -6.043 1.00 98.31 98 ILE A C 1
ATOM 820 O O . ILE A 1 98 ? 16.430 -7.295 -6.404 1.00 98.31 98 ILE A O 1
ATOM 824 N N . SER A 1 99 ? 16.121 -5.136 -6.920 1.00 97.69 99 SER A N 1
ATOM 825 C CA . SER A 1 99 ? 15.989 -5.354 -8.359 1.00 97.69 99 SER A CA 1
ATOM 826 C C . SER A 1 99 ? 17.286 -5.872 -9.001 1.00 97.69 99 SER A C 1
ATOM 828 O O . SER A 1 99 ? 17.258 -6.805 -9.808 1.00 97.69 99 SER A O 1
ATOM 830 N N . GLN A 1 100 ? 18.443 -5.339 -8.590 1.00 97.50 100 GLN A N 1
ATOM 831 C CA . GLN A 1 100 ? 19.753 -5.804 -9.047 1.00 97.50 100 GLN A CA 1
ATOM 832 C C . GLN A 1 100 ? 20.085 -7.182 -8.480 1.00 97.50 100 GLN A C 1
ATOM 834 O O . GLN A 1 100 ? 20.630 -8.028 -9.192 1.00 97.50 100 GLN A O 1
ATOM 839 N N . ARG A 1 101 ? 19.698 -7.459 -7.232 1.00 97.44 101 ARG A N 1
ATOM 840 C CA . ARG A 1 101 ? 19.858 -8.780 -6.634 1.00 97.44 101 ARG A CA 1
ATOM 841 C C . ARG A 1 101 ? 19.030 -9.820 -7.381 1.00 97.44 101 ARG A C 1
ATOM 843 O O . ARG A 1 101 ? 19.546 -10.902 -7.632 1.00 97.44 101 ARG A O 1
ATOM 850 N N . ARG A 1 102 ? 17.808 -9.509 -7.840 1.00 96.69 102 ARG A N 1
ATOM 851 C CA . ARG A 1 102 ? 17.044 -10.412 -8.731 1.00 96.69 102 ARG A CA 1
ATOM 852 C C . ARG A 1 102 ? 17.820 -10.745 -10.000 1.00 96.69 102 ARG A C 1
ATOM 854 O O . ARG A 1 102 ? 17.842 -11.910 -10.401 1.00 96.69 102 ARG A O 1
ATOM 861 N N . ASN A 1 103 ? 18.477 -9.761 -10.609 1.00 94.94 103 ASN A N 1
ATOM 862 C CA . ASN A 1 103 ? 19.289 -9.991 -11.804 1.00 94.94 103 ASN A CA 1
ATOM 863 C C . ASN A 1 103 ? 20.482 -10.903 -11.498 1.00 94.94 103 ASN A C 1
ATOM 865 O O . ASN A 1 103 ? 20.697 -11.880 -12.211 1.00 94.94 103 ASN A O 1
ATOM 869 N N . VAL A 1 104 ? 21.197 -10.655 -10.397 1.00 95.94 104 VAL A N 1
ATOM 870 C CA . VAL A 1 104 ? 22.296 -11.512 -9.919 1.00 95.94 104 VAL A CA 1
ATOM 871 C C . VAL A 1 104 ? 21.822 -12.950 -9.667 1.00 95.94 104 VAL A C 1
ATOM 873 O O . VAL A 1 104 ? 22.452 -13.904 -10.122 1.00 95.94 104 VAL A O 1
ATOM 876 N N . MET A 1 105 ? 20.671 -13.113 -9.014 1.00 95.00 105 MET A N 1
ATOM 877 C CA . MET A 1 105 ? 20.063 -14.416 -8.725 1.00 95.00 105 MET A CA 1
ATOM 878 C C . MET A 1 105 ? 19.605 -15.163 -9.977 1.00 95.00 105 MET A C 1
ATOM 880 O O . MET A 1 105 ? 19.466 -16.381 -9.931 1.00 95.00 105 MET A O 1
ATOM 884 N N . THR A 1 106 ? 19.329 -14.468 -11.077 1.00 92.56 106 THR A N 1
ATOM 885 C CA . THR A 1 106 ? 18.813 -15.089 -12.308 1.00 92.56 106 THR A CA 1
ATOM 886 C C . THR A 1 106 ? 19.927 -15.346 -13.323 1.00 92.56 106 THR A C 1
ATOM 888 O O . THR A 1 106 ? 19.888 -16.350 -14.024 1.00 92.56 106 THR A O 1
ATOM 891 N N . HIS A 1 107 ? 20.922 -14.459 -13.393 1.00 90.81 107 HIS A N 1
ATOM 892 C CA . HIS A 1 107 ? 21.873 -14.408 -14.507 1.00 90.81 107 HIS A CA 1
ATOM 893 C C . HIS A 1 107 ? 23.345 -14.506 -14.107 1.00 90.81 107 HIS A C 1
ATOM 895 O O . HIS A 1 107 ? 24.179 -14.677 -14.988 1.00 90.81 107 HIS A O 1
ATOM 901 N N . ASN A 1 108 ? 23.679 -14.394 -12.819 1.00 91.94 108 ASN A N 1
ATOM 902 C CA . ASN A 1 108 ? 25.067 -14.449 -12.353 1.00 91.94 108 ASN A CA 1
ATOM 903 C C . ASN A 1 108 ? 25.272 -15.488 -11.243 1.00 91.94 108 ASN A C 1
ATOM 905 O O . ASN A 1 108 ? 26.122 -15.305 -10.378 1.00 91.94 108 ASN A O 1
ATOM 909 N N . ASP A 1 109 ? 24.443 -16.536 -11.217 1.00 90.56 109 ASP A N 1
ATOM 910 C CA . ASP A 1 109 ? 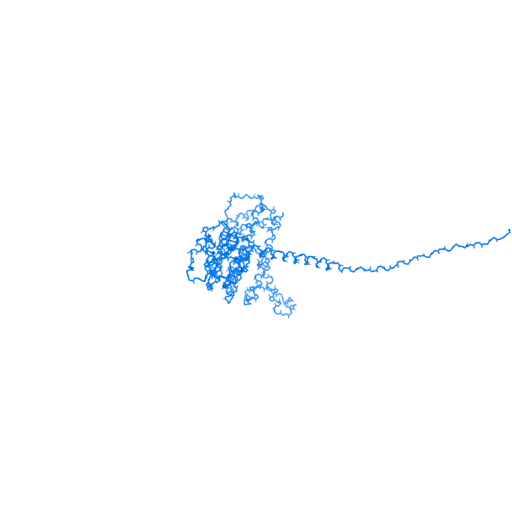24.481 -17.626 -10.231 1.00 90.56 109 ASP A CA 1
ATOM 911 C C . ASP A 1 109 ? 24.533 -17.163 -8.767 1.00 90.56 109 ASP A C 1
ATOM 913 O O . ASP A 1 109 ? 25.138 -17.807 -7.916 1.00 90.56 109 ASP A O 1
ATOM 917 N N . GLY A 1 110 ? 23.887 -16.032 -8.464 1.00 93.56 110 GLY A N 1
ATOM 918 C CA . GLY A 1 110 ? 23.895 -15.454 -7.119 1.00 93.56 110 GLY A CA 1
ATOM 919 C C . GLY A 1 110 ? 25.188 -14.718 -6.756 1.00 93.56 110 GLY A C 1
ATOM 920 O O . GLY A 1 110 ? 25.288 -14.205 -5.649 1.00 93.56 110 GLY A O 1
ATOM 921 N N . ARG A 1 111 ? 26.164 -14.612 -7.663 1.00 97.25 111 ARG A N 1
ATOM 922 C CA . ARG A 1 111 ? 27.454 -13.963 -7.403 1.00 97.25 111 ARG A CA 1
ATOM 923 C C . ARG A 1 111 ? 27.427 -12.469 -7.691 1.00 97.25 111 ARG A C 1
ATOM 925 O O . ARG A 1 111 ? 26.827 -12.009 -8.660 1.00 97.25 111 ARG A O 1
ATOM 932 N N . VAL A 1 112 ? 28.124 -11.686 -6.884 1.00 97.62 112 VAL A N 1
ATOM 933 C CA . VAL A 1 112 ? 28.252 -10.239 -7.073 1.00 97.62 112 VAL A CA 1
ATOM 934 C C . VAL A 1 112 ? 29.084 -9.929 -8.315 1.00 97.62 112 VAL A C 1
ATOM 936 O O . VAL A 1 112 ? 30.165 -10.481 -8.511 1.00 97.62 112 VAL A O 1
ATOM 939 N N . SER A 1 113 ? 28.599 -9.005 -9.144 1.00 96.69 113 SER A N 1
ATOM 940 C CA . SER A 1 113 ? 29.321 -8.467 -10.301 1.00 96.69 113 SER A CA 1
ATOM 941 C C . SER A 1 113 ? 29.722 -7.006 -10.081 1.00 96.69 113 SER A C 1
ATOM 943 O O . SER A 1 113 ? 29.140 -6.304 -9.252 1.00 96.69 113 SER A O 1
ATOM 945 N N . GLN A 1 114 ? 30.674 -6.509 -10.878 1.00 96.50 114 GLN A N 1
ATOM 946 C CA . GLN A 1 114 ? 31.017 -5.080 -10.896 1.00 96.50 114 GLN A CA 1
ATOM 947 C C . GLN A 1 114 ? 29.791 -4.205 -11.212 1.00 96.50 114 GLN A C 1
ATOM 949 O O . GLN A 1 114 ? 29.621 -3.142 -10.618 1.00 96.50 114 GLN A O 1
ATOM 954 N N . GLN A 1 115 ? 28.917 -4.671 -12.114 1.00 95.88 115 GLN A N 1
ATOM 955 C CA . GLN A 1 115 ? 27.685 -3.973 -12.489 1.00 95.88 115 GLN A CA 1
ATOM 956 C C . GLN A 1 115 ? 26.733 -3.823 -11.299 1.00 95.88 115 GLN A C 1
ATOM 958 O O . GLN A 1 115 ? 26.195 -2.740 -11.086 1.00 95.88 115 GLN A O 1
ATOM 963 N N . TYR A 1 116 ? 26.545 -4.888 -10.510 1.00 97.44 116 TYR A N 1
ATOM 964 C CA . TYR A 1 116 ? 25.690 -4.854 -9.323 1.00 97.44 116 TYR A CA 1
ATOM 965 C C . TYR A 1 116 ? 26.144 -3.760 -8.348 1.00 97.44 116 TYR A C 1
ATOM 967 O O . TYR A 1 116 ? 25.334 -2.928 -7.942 1.00 97.44 116 TYR A O 1
ATOM 975 N N . ILE A 1 117 ? 27.444 -3.719 -8.033 1.00 97.38 117 ILE A N 1
ATOM 976 C CA . ILE A 1 117 ? 28.016 -2.714 -7.127 1.00 97.38 117 ILE A CA 1
ATOM 977 C C . ILE A 1 117 ? 27.816 -1.307 -7.692 1.00 97.38 117 ILE A C 1
ATOM 979 O O . ILE A 1 117 ? 27.276 -0.448 -7.002 1.00 97.38 117 ILE A O 1
ATOM 983 N N . MET A 1 118 ? 28.185 -1.094 -8.958 1.00 97.19 118 MET A N 1
ATOM 984 C CA . MET A 1 118 ? 28.108 0.214 -9.611 1.00 97.19 118 MET A CA 1
ATOM 985 C C . MET A 1 118 ? 26.682 0.782 -9.615 1.00 97.19 118 MET A C 1
ATOM 987 O O . MET A 1 118 ? 26.485 1.945 -9.266 1.00 97.19 118 MET A O 1
ATOM 991 N N . VAL A 1 119 ? 25.682 -0.027 -9.984 1.00 97.44 119 VAL A N 1
ATOM 992 C CA . VAL A 1 119 ? 24.280 0.419 -10.039 1.00 97.44 119 VAL A CA 1
ATOM 993 C C . VAL A 1 119 ? 23.743 0.723 -8.644 1.00 97.44 119 VAL A C 1
ATOM 995 O O . VAL A 1 119 ? 23.082 1.742 -8.449 1.00 97.44 119 VAL A O 1
ATOM 998 N N . CYS A 1 120 ? 24.043 -0.131 -7.665 1.00 97.56 120 CYS A N 1
ATOM 999 C CA . CYS A 1 120 ? 23.605 0.081 -6.290 1.00 97.56 120 CYS A CA 1
ATOM 1000 C C . CYS A 1 120 ? 24.219 1.358 -5.694 1.00 97.56 120 CYS A C 1
ATOM 1002 O O . CYS A 1 120 ? 23.502 2.173 -5.116 1.00 97.56 120 CYS A O 1
ATOM 1004 N N . GLU A 1 121 ? 25.522 1.583 -5.880 1.00 96.25 121 GLU A N 1
ATOM 1005 C CA . GLU A 1 121 ? 26.187 2.806 -5.413 1.00 96.25 121 GLU A CA 1
ATOM 1006 C C . GLU A 1 121 ? 25.642 4.055 -6.110 1.00 96.25 121 GLU A C 1
ATOM 1008 O O . GLU A 1 121 ? 25.367 5.054 -5.446 1.00 96.25 121 GLU A O 1
ATOM 1013 N N . GLY A 1 122 ? 25.397 3.983 -7.424 1.00 95.62 122 GLY A N 1
ATOM 1014 C CA . GLY A 1 122 ? 24.772 5.068 -8.184 1.00 95.62 122 GLY A CA 1
ATOM 1015 C C . GLY A 1 122 ? 23.367 5.436 -7.692 1.00 95.62 122 GLY A C 1
ATOM 1016 O O . GLY A 1 122 ? 22.957 6.588 -7.809 1.00 95.62 122 GLY A O 1
ATOM 1017 N N . ALA A 1 123 ? 22.646 4.486 -7.090 1.00 95.06 123 ALA A N 1
ATOM 1018 C CA . ALA A 1 123 ? 21.346 4.711 -6.461 1.00 95.06 123 ALA A CA 1
ATOM 1019 C C . ALA A 1 123 ? 21.424 5.067 -4.963 1.00 95.06 123 ALA A C 1
ATOM 1021 O O . ALA A 1 123 ? 20.386 5.208 -4.315 1.00 95.06 123 ALA A O 1
ATOM 1022 N N . GLY A 1 124 ? 22.627 5.212 -4.399 1.00 95.25 124 GLY A N 1
ATOM 1023 C CA . GLY A 1 124 ? 22.830 5.576 -2.995 1.00 95.25 124 GLY A CA 1
ATOM 1024 C C . GLY A 1 124 ? 22.619 4.429 -2.003 1.00 95.25 124 GLY A C 1
ATOM 1025 O O . GLY A 1 124 ? 22.329 4.681 -0.831 1.00 95.25 124 GLY A O 1
ATOM 1026 N N . VAL A 1 125 ? 22.742 3.173 -2.445 1.00 96.25 125 VAL A N 1
ATOM 1027 C CA . VAL A 1 125 ? 22.694 2.001 -1.559 1.00 96.25 125 VAL A CA 1
ATOM 1028 C C . VAL A 1 125 ? 23.881 2.039 -0.601 1.00 96.25 125 VAL A C 1
ATOM 1030 O O . VAL A 1 125 ? 25.035 2.143 -1.015 1.00 96.25 125 VAL A O 1
ATOM 1033 N N . LYS A 1 126 ? 23.591 1.930 0.697 1.00 92.75 126 LYS A N 1
ATOM 1034 C CA . LYS A 1 126 ? 24.605 1.826 1.747 1.00 92.75 126 LYS A CA 1
ATOM 1035 C C . LYS A 1 126 ? 24.761 0.362 2.129 1.00 92.75 126 LYS A C 1
ATOM 1037 O O . LYS A 1 126 ? 23.852 -0.215 2.717 1.00 92.75 126 LYS A O 1
ATOM 1042 N N . PHE A 1 127 ? 25.894 -0.228 1.773 1.00 91.81 127 PHE A N 1
ATOM 1043 C CA . PHE A 1 127 ? 26.214 -1.596 2.161 1.00 91.81 127 PHE A CA 1
ATOM 1044 C C . PHE A 1 127 ? 26.881 -1.644 3.536 1.00 91.81 127 PHE A C 1
ATOM 1046 O O . PHE A 1 127 ? 27.707 -0.784 3.841 1.00 91.81 127 PHE A O 1
ATOM 1053 N N . ASP A 1 128 ? 26.574 -2.676 4.320 1.00 88.75 128 ASP A N 1
ATOM 1054 C CA . ASP A 1 128 ? 27.216 -2.939 5.608 1.00 88.75 128 ASP A CA 1
ATOM 1055 C C . ASP A 1 128 ? 27.232 -4.454 5.922 1.00 88.75 128 ASP A C 1
ATOM 1057 O O . ASP A 1 128 ? 26.190 -5.006 6.282 1.00 88.75 128 ASP A O 1
ATOM 1061 N N . PRO A 1 129 ? 28.372 -5.156 5.750 1.00 91.75 129 PRO A N 1
ATOM 1062 C CA . PRO A 1 129 ? 29.571 -4.730 5.025 1.00 91.75 129 PRO A CA 1
ATOM 1063 C C . PRO A 1 129 ? 29.337 -4.669 3.502 1.00 91.75 129 PRO A C 1
ATOM 1065 O O . PRO A 1 129 ? 28.405 -5.270 2.964 1.00 91.75 129 PRO A O 1
ATOM 1068 N N . LYS A 1 130 ? 30.208 -3.956 2.775 1.00 93.75 130 LYS A N 1
ATOM 1069 C CA . LYS A 1 130 ? 30.189 -3.950 1.303 1.00 93.75 130 LYS A CA 1
ATOM 1070 C C . LYS A 1 130 ? 30.624 -5.313 0.753 1.00 93.75 130 LYS A C 1
ATOM 1072 O O . LYS A 1 130 ? 31.731 -5.738 1.082 1.00 93.75 130 LYS A O 1
ATOM 1077 N N . PRO A 1 131 ? 29.814 -5.972 -0.098 1.00 95.06 131 PRO A N 1
ATOM 1078 C CA . PRO A 1 131 ? 30.212 -7.245 -0.673 1.00 95.06 131 PRO A CA 1
ATOM 1079 C C . PRO A 1 131 ? 31.296 -7.048 -1.739 1.00 95.06 131 PRO A C 1
ATOM 1081 O O . PRO A 1 131 ? 31.33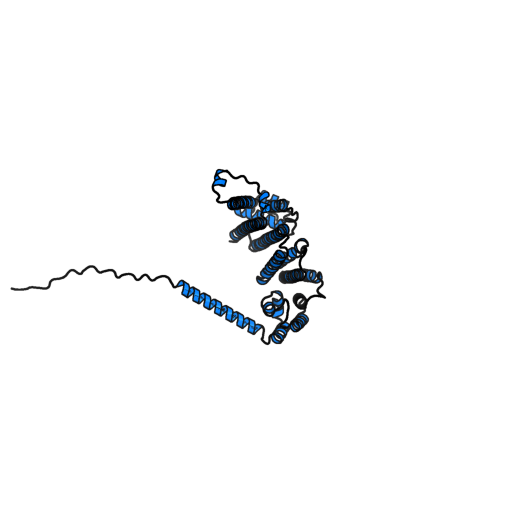3 -6.031 -2.443 1.00 95.06 131 PRO A O 1
ATOM 1084 N N . MET A 1 132 ? 32.176 -8.032 -1.862 1.00 96.12 132 MET A N 1
ATOM 1085 C CA . MET A 1 132 ? 33.218 -8.091 -2.879 1.00 96.12 132 MET A CA 1
ATOM 1086 C C . MET A 1 132 ? 32.692 -8.743 -4.158 1.00 96.12 132 MET A C 1
ATOM 1088 O O . MET A 1 132 ? 31.711 -9.482 -4.167 1.00 96.12 132 MET A O 1
ATOM 1092 N N . ILE A 1 133 ? 33.362 -8.473 -5.277 1.00 97.06 133 ILE A N 1
ATOM 1093 C CA . ILE A 1 133 ? 33.050 -9.126 -6.552 1.00 97.06 133 ILE A CA 1
ATOM 1094 C C . ILE A 1 133 ? 33.295 -10.631 -6.416 1.00 97.06 133 ILE A C 1
ATOM 1096 O O . ILE A 1 133 ? 34.350 -11.048 -5.947 1.00 97.06 133 ILE A O 1
ATOM 1100 N N . GLY A 1 134 ? 32.338 -11.437 -6.876 1.00 96.56 134 GLY A N 1
ATOM 1101 C CA . GLY A 1 134 ? 32.379 -12.897 -6.788 1.00 96.56 134 GLY A CA 1
ATOM 1102 C C . GLY A 1 134 ? 31.751 -13.479 -5.520 1.00 96.56 134 GLY A C 1
ATOM 1103 O O . GLY A 1 134 ? 31.449 -14.680 -5.524 1.00 96.56 134 GLY A O 1
ATOM 1104 N N . ASP A 1 135 ? 31.495 -12.651 -4.498 1.00 97.19 135 ASP A N 1
ATOM 1105 C CA . ASP A 1 135 ? 30.781 -13.062 -3.286 1.00 97.19 135 ASP A CA 1
ATOM 1106 C C . ASP A 1 135 ? 29.404 -13.611 -3.647 1.00 97.19 135 ASP A C 1
ATOM 1108 O O . ASP A 1 135 ? 28.734 -13.101 -4.547 1.00 97.19 135 ASP A O 1
ATOM 1112 N N . GLU A 1 136 ? 28.974 -14.652 -2.946 1.00 96.50 136 GLU A N 1
ATOM 1113 C CA . GLU A 1 136 ? 27.642 -15.216 -3.119 1.00 96.50 136 GLU A CA 1
ATOM 1114 C C . GLU A 1 136 ? 26.644 -14.458 -2.242 1.00 96.50 136 GLU A C 1
ATOM 1116 O O . GLU A 1 136 ? 26.822 -14.316 -1.033 1.00 96.50 136 GLU A O 1
ATOM 1121 N N . LEU A 1 137 ? 25.596 -13.938 -2.870 1.00 95.38 137 LEU A N 1
ATOM 1122 C CA . LEU A 1 137 ? 24.493 -13.283 -2.194 1.00 95.38 137 LEU A CA 1
ATOM 1123 C C . LEU A 1 137 ? 23.459 -14.330 -1.784 1.00 95.38 137 LEU A C 1
ATOM 1125 O O . LEU A 1 137 ? 23.023 -15.143 -2.597 1.00 95.38 137 LEU A O 1
ATOM 1129 N N . GLU A 1 138 ? 22.996 -14.248 -0.542 1.00 92.56 138 GLU A N 1
ATOM 1130 C CA . GLU A 1 138 ? 21.901 -15.072 -0.036 1.00 92.56 138 GLU A CA 1
ATOM 1131 C C . GLU A 1 138 ? 20.572 -14.296 -0.039 1.00 92.56 138 GLU A C 1
ATOM 1133 O O . GLU A 1 138 ? 20.545 -13.060 0.026 1.00 92.56 138 GLU A O 1
ATOM 1138 N N . ILE A 1 139 ? 19.463 -15.036 -0.125 1.00 95.94 139 ILE A N 1
ATOM 1139 C CA . ILE A 1 139 ? 18.105 -14.547 0.130 1.00 95.94 139 ILE A CA 1
ATOM 1140 C C . ILE A 1 139 ? 17.624 -15.174 1.439 1.00 95.94 139 ILE A C 1
ATOM 1142 O O . ILE A 1 139 ? 17.050 -16.264 1.434 1.00 95.94 139 ILE A O 1
ATOM 1146 N N . THR A 1 140 ? 17.858 -14.488 2.557 1.00 95.62 140 THR A N 1
ATOM 1147 C CA . THR A 1 140 ? 17.320 -14.920 3.853 1.00 95.62 140 THR A CA 1
ATOM 1148 C C . THR A 1 140 ? 15.806 -14.670 3.916 1.00 95.62 140 THR A C 1
ATOM 1150 O O . THR A 1 140 ? 15.282 -13.854 3.143 1.00 95.62 140 THR A O 1
ATOM 1153 N N . PRO A 1 141 ? 15.070 -15.319 4.836 1.00 95.44 141 PRO A N 1
ATOM 1154 C CA . PRO A 1 141 ? 13.655 -15.028 5.054 1.00 95.44 141 PRO A CA 1
ATOM 1155 C C . PRO A 1 141 ? 13.386 -13.543 5.327 1.00 95.44 141 PRO A C 1
ATOM 1157 O O . PRO A 1 141 ? 12.479 -12.961 4.736 1.00 95.44 141 PRO A O 1
ATOM 1160 N N . GLU A 1 142 ? 14.201 -12.898 6.162 1.00 95.19 142 GLU A N 1
ATOM 1161 C CA . GLU A 1 142 ? 14.078 -11.477 6.501 1.00 95.19 142 GLU A CA 1
ATOM 1162 C C . GLU A 1 142 ? 14.262 -10.596 5.263 1.00 95.19 142 GLU A C 1
ATOM 1164 O O . GLU A 1 142 ? 13.468 -9.680 5.028 1.00 95.19 142 GLU A O 1
ATOM 1169 N N . TYR A 1 143 ? 15.265 -10.908 4.433 1.00 96.25 143 TYR A N 1
ATOM 1170 C CA . TYR A 1 143 ? 15.491 -10.207 3.173 1.00 96.25 143 TYR A CA 1
ATOM 1171 C C . TYR A 1 143 ? 14.303 -10.383 2.221 1.00 96.25 143 TYR A C 1
ATOM 1173 O O . TYR A 1 143 ? 13.836 -9.409 1.632 1.00 96.25 143 TYR A O 1
ATOM 1181 N N . LEU A 1 144 ? 13.767 -11.603 2.102 1.00 97.38 144 LEU A N 1
ATOM 1182 C CA . LEU A 1 144 ? 12.594 -11.887 1.276 1.00 97.38 144 LEU A CA 1
ATOM 1183 C C . LEU A 1 144 ? 11.360 -11.100 1.742 1.00 97.38 144 LEU A C 1
ATOM 1185 O O . LEU A 1 144 ? 10.674 -10.504 0.913 1.00 97.38 144 LEU A O 1
ATOM 1189 N N . PHE A 1 145 ? 11.083 -11.047 3.047 1.00 95.56 145 PHE A N 1
ATOM 1190 C CA . PHE A 1 145 ? 9.967 -10.260 3.581 1.00 95.56 145 PHE A CA 1
ATOM 1191 C C . PHE A 1 145 ? 10.137 -8.762 3.317 1.00 95.56 145 PHE A C 1
ATOM 1193 O O . PHE A 1 145 ? 9.171 -8.100 2.924 1.00 95.56 145 PHE A O 1
ATOM 1200 N N . ASN A 1 146 ? 11.355 -8.236 3.469 1.00 96.38 146 ASN A N 1
ATOM 1201 C CA . ASN A 1 146 ? 11.661 -6.855 3.110 1.00 96.38 146 ASN A CA 1
ATOM 1202 C C . ASN A 1 146 ? 11.470 -6.609 1.605 1.00 96.38 146 ASN A C 1
ATOM 1204 O O . ASN A 1 146 ? 10.841 -5.626 1.219 1.00 96.38 146 ASN A O 1
ATOM 1208 N N . ALA A 1 147 ? 11.926 -7.527 0.750 1.00 98.06 147 ALA A N 1
ATOM 1209 C CA . ALA A 1 147 ? 11.733 -7.434 -0.692 1.00 98.06 147 ALA A CA 1
ATOM 1210 C C . ALA A 1 147 ? 10.251 -7.416 -1.076 1.00 98.06 147 ALA A C 1
ATOM 1212 O O . ALA A 1 147 ? 9.823 -6.542 -1.829 1.00 98.06 147 ALA A O 1
ATOM 1213 N N . ILE A 1 148 ? 9.448 -8.321 -0.506 1.00 97.62 148 ILE A N 1
ATOM 1214 C CA . ILE A 1 148 ? 7.994 -8.350 -0.703 1.00 97.62 148 ILE A CA 1
ATOM 1215 C C . ILE A 1 148 ? 7.383 -7.008 -0.299 1.00 97.62 148 ILE A C 1
ATOM 1217 O O . ILE A 1 148 ? 6.565 -6.466 -1.041 1.00 97.62 148 ILE A O 1
ATOM 1221 N N . PHE A 1 149 ? 7.771 -6.458 0.854 1.00 97.38 149 PHE A N 1
ATOM 1222 C CA . PHE A 1 149 ? 7.294 -5.157 1.318 1.00 97.38 149 PHE A CA 1
ATOM 1223 C C . PHE A 1 149 ? 7.644 -4.027 0.339 1.00 97.38 149 PHE A C 1
ATOM 1225 O O . PHE A 1 149 ? 6.735 -3.332 -0.118 1.00 97.38 149 PHE A O 1
ATOM 1232 N N . VAL A 1 150 ? 8.923 -3.871 -0.017 1.00 98.25 150 VAL A N 1
ATOM 1233 C CA . VAL A 1 150 ? 9.402 -2.786 -0.887 1.00 98.25 150 VAL A CA 1
ATOM 1234 C C . VAL A 1 150 ? 8.777 -2.879 -2.279 1.00 98.25 150 VAL A C 1
ATOM 1236 O O . VAL A 1 150 ? 8.225 -1.894 -2.762 1.00 98.25 150 VAL A O 1
ATOM 1239 N N . VAL A 1 151 ? 8.791 -4.058 -2.909 1.00 98.25 151 VAL A N 1
ATOM 1240 C CA . VAL A 1 151 ? 8.225 -4.252 -4.256 1.00 98.25 151 VAL A CA 1
ATOM 1241 C C . VAL A 1 151 ? 6.711 -4.018 -4.257 1.00 98.25 151 VAL A C 1
ATOM 1243 O O . VAL A 1 151 ? 6.200 -3.333 -5.143 1.00 98.25 151 VAL A O 1
ATOM 1246 N N . SER A 1 152 ? 5.991 -4.500 -3.233 1.00 97.56 152 SER A N 1
ATOM 1247 C CA . SER A 1 152 ? 4.550 -4.227 -3.094 1.00 97.56 152 SER A CA 1
ATOM 1248 C C . SER A 1 152 ? 4.273 -2.731 -2.934 1.00 97.56 152 SER A C 1
ATOM 1250 O O . SER A 1 152 ? 3.335 -2.214 -3.537 1.00 97.56 152 SER A O 1
ATOM 1252 N N . LYS A 1 153 ? 5.090 -2.027 -2.136 1.00 97.31 153 LYS A N 1
ATOM 1253 C CA . LYS A 1 153 ? 4.961 -0.580 -1.924 1.00 97.31 153 LYS A CA 1
ATOM 1254 C C . LYS A 1 153 ? 5.164 0.184 -3.227 1.00 97.31 153 LYS A C 1
ATOM 1256 O O . LYS A 1 153 ? 4.347 1.039 -3.549 1.00 97.31 153 LYS A O 1
ATOM 1261 N N . VAL A 1 154 ? 6.194 -0.157 -4.001 1.00 97.81 154 VAL A N 1
ATOM 1262 C CA . VAL A 1 154 ? 6.446 0.462 -5.311 1.00 97.81 154 VAL A CA 1
ATOM 1263 C C . VAL A 1 154 ? 5.277 0.222 -6.263 1.00 97.81 154 VAL A C 1
ATOM 1265 O O . VAL A 1 154 ? 4.777 1.179 -6.849 1.00 97.81 154 VAL A O 1
ATOM 1268 N N . GLY A 1 155 ? 4.774 -1.013 -6.364 1.00 97.62 155 GLY A N 1
ATOM 1269 C CA . GLY A 1 155 ? 3.602 -1.316 -7.192 1.00 97.62 155 GLY A CA 1
ATOM 1270 C C . GLY A 1 155 ? 2.373 -0.484 -6.804 1.00 97.62 155 GLY A C 1
ATOM 1271 O O . GLY A 1 155 ? 1.753 0.152 -7.656 1.00 97.62 155 GLY A O 1
ATOM 1272 N N . TYR A 1 156 ? 2.074 -0.410 -5.506 1.00 97.81 156 TYR A N 1
ATOM 1273 C CA . TYR A 1 156 ? 0.978 0.395 -4.963 1.00 97.81 156 TYR A CA 1
ATOM 1274 C C . TYR A 1 156 ? 1.137 1.899 -5.251 1.00 97.81 156 TYR A C 1
ATOM 1276 O O . TYR A 1 156 ? 0.204 2.552 -5.727 1.00 97.81 156 TYR A O 1
ATOM 1284 N N . MET A 1 157 ? 2.334 2.447 -5.024 1.00 97.56 157 MET A N 1
ATOM 1285 C CA . MET A 1 157 ? 2.644 3.853 -5.292 1.00 97.56 157 MET A CA 1
ATOM 1286 C C . MET A 1 157 ? 2.506 4.192 -6.775 1.00 97.56 157 MET A C 1
ATOM 1288 O O . MET A 1 157 ? 1.927 5.225 -7.115 1.00 97.56 157 MET A O 1
ATOM 1292 N N . LEU A 1 158 ? 3.003 3.325 -7.662 1.00 97.00 158 LEU A N 1
ATOM 1293 C CA . LEU A 1 158 ? 2.895 3.510 -9.106 1.00 97.00 158 LEU A CA 1
ATOM 1294 C C . LEU A 1 158 ? 1.443 3.494 -9.565 1.00 97.00 158 LEU A C 1
ATOM 1296 O O . LEU A 1 158 ? 1.043 4.401 -10.294 1.00 97.00 158 LEU A O 1
ATOM 1300 N N . ALA A 1 159 ? 0.644 2.527 -9.107 1.00 97.38 159 ALA A N 1
ATOM 1301 C CA . ALA A 1 159 ? -0.771 2.461 -9.458 1.00 97.38 159 ALA A CA 1
ATOM 1302 C C . ALA A 1 159 ? -1.504 3.751 -9.089 1.00 97.38 159 ALA A C 1
ATOM 1304 O O . ALA A 1 159 ? -2.087 4.385 -9.965 1.00 97.38 159 ALA A O 1
ATOM 1305 N N . HIS A 1 160 ? -1.419 4.198 -7.835 1.00 97.31 160 HIS A N 1
ATOM 1306 C CA . HIS A 1 160 ? -2.140 5.400 -7.412 1.00 97.31 160 HIS A CA 1
ATOM 1307 C C . HIS A 1 160 ? -1.587 6.688 -8.024 1.00 97.31 160 HIS A C 1
ATOM 1309 O O . HIS A 1 160 ? -2.359 7.598 -8.330 1.00 97.31 160 HIS A O 1
ATOM 1315 N N . THR A 1 161 ? -0.276 6.774 -8.252 1.00 97.00 161 THR A N 1
ATOM 1316 C CA . THR A 1 161 ? 0.321 7.960 -8.878 1.00 97.00 161 THR A CA 1
ATOM 1317 C C . THR A 1 161 ? -0.092 8.077 -10.344 1.00 97.00 161 THR A C 1
ATOM 1319 O O . THR A 1 161 ? -0.524 9.146 -10.783 1.00 97.00 161 THR A O 1
ATOM 1322 N N . LEU A 1 162 ? -0.012 6.980 -11.104 1.00 96.81 162 LEU A N 1
ATOM 1323 C CA . LEU A 1 162 ? -0.387 6.969 -12.515 1.00 96.81 162 LEU A CA 1
ATOM 1324 C C . LEU A 1 162 ? -1.897 7.110 -12.702 1.00 96.81 162 LEU A C 1
ATOM 1326 O O . LEU A 1 162 ? -2.317 7.922 -13.524 1.00 96.81 162 LEU A O 1
ATOM 1330 N N . TRP A 1 163 ? -2.708 6.392 -11.919 1.00 96.12 163 TRP A N 1
ATOM 1331 C CA . TRP A 1 163 ? -4.169 6.478 -11.984 1.00 96.12 163 TRP A CA 1
ATOM 1332 C C . TRP A 1 163 ? -4.631 7.928 -11.816 1.00 96.12 163 TRP A C 1
ATOM 1334 O O . TRP A 1 163 ? -5.266 8.477 -12.716 1.00 96.12 163 TRP A O 1
ATOM 1344 N N . ARG A 1 164 ? -4.199 8.607 -10.747 1.00 95.06 164 ARG A N 1
ATOM 1345 C CA . ARG A 1 164 ? -4.573 10.008 -10.486 1.00 95.06 164 ARG A CA 1
ATOM 1346 C C . ARG A 1 164 ? -4.053 10.983 -11.541 1.00 95.06 164 ARG A C 1
ATOM 1348 O O . ARG A 1 164 ? -4.735 11.953 -11.862 1.00 95.06 164 ARG A O 1
ATOM 1355 N N . LYS A 1 165 ? -2.852 10.755 -12.092 1.00 95.00 165 LYS A N 1
ATOM 1356 C CA . LYS A 1 165 ? -2.291 11.601 -13.164 1.00 95.00 165 LYS A CA 1
ATOM 1357 C C . LYS A 1 165 ? -3.078 11.450 -14.469 1.00 95.00 165 LYS A C 1
ATOM 1359 O O . LYS A 1 165 ? -3.264 12.423 -15.202 1.00 95.00 165 LYS A O 1
ATOM 1364 N N . VAL A 1 166 ? -3.496 10.229 -14.793 1.00 94.94 166 VAL A N 1
ATOM 1365 C CA . VAL A 1 166 ? -4.109 9.881 -16.079 1.00 94.94 166 VAL A CA 1
ATOM 1366 C C . VAL A 1 166 ? -5.614 10.153 -16.068 1.00 94.94 166 VAL A C 1
ATOM 1368 O O . VAL A 1 166 ? -6.107 10.779 -17.014 1.00 94.94 166 VAL A O 1
ATOM 1371 N N . LEU A 1 167 ? -6.314 9.724 -15.018 1.00 93.94 167 LEU A N 1
ATOM 1372 C CA . LEU A 1 167 ? -7.773 9.739 -14.878 1.00 93.94 167 LEU A CA 1
ATOM 1373 C C . LEU A 1 167 ? -8.180 10.722 -13.773 1.00 93.94 167 LEU A C 1
ATOM 1375 O O . LEU A 1 167 ? -8.682 10.358 -12.718 1.00 93.94 167 LEU A O 1
ATOM 1379 N N . VAL A 1 168 ? -7.964 12.013 -14.032 1.00 93.12 168 VAL A N 1
ATOM 1380 C CA . VAL A 1 168 ? -8.273 13.105 -13.085 1.00 93.12 168 VAL A CA 1
ATOM 1381 C C . VAL A 1 168 ? -9.757 13.214 -12.707 1.00 93.12 168 VAL A C 1
ATOM 1383 O O . VAL A 1 168 ? -10.083 13.929 -11.768 1.00 93.12 168 VAL A O 1
ATOM 1386 N N . GLY A 1 169 ? -10.649 12.553 -13.450 1.00 94.06 169 GLY A N 1
ATOM 1387 C CA . GLY A 1 169 ? -12.074 12.468 -13.130 1.00 94.06 169 GLY A CA 1
ATOM 1388 C C . GLY A 1 169 ? -12.414 11.401 -12.087 1.00 94.06 169 GLY A C 1
ATOM 1389 O O . GLY A 1 169 ? -13.514 11.441 -11.563 1.00 94.06 169 GLY A O 1
ATOM 1390 N N . GLU A 1 170 ? -11.480 10.498 -11.767 1.00 95.31 170 GLU A N 1
ATOM 1391 C CA . GLU A 1 170 ? -11.701 9.335 -10.891 1.00 95.31 170 GLU A CA 1
ATOM 1392 C C . GLU A 1 170 ? -10.955 9.468 -9.547 1.00 95.31 170 GLU A C 1
ATOM 1394 O O . GLU A 1 170 ? -10.440 8.505 -8.970 1.00 95.31 170 GLU A O 1
ATOM 1399 N N . LEU A 1 171 ? -10.772 10.702 -9.060 1.00 95.25 171 LEU A N 1
ATOM 1400 C CA . LEU A 1 171 ? -9.987 10.936 -7.842 1.00 95.25 171 LEU A CA 1
ATOM 1401 C C . LEU A 1 171 ? -10.661 10.365 -6.593 1.00 95.25 171 LEU A C 1
ATOM 1403 O O . LEU A 1 171 ? -9.946 9.986 -5.658 1.00 95.25 171 LEU A O 1
ATOM 1407 N N . GLN A 1 172 ? -11.995 10.323 -6.569 1.00 94.69 172 GLN A N 1
ATOM 1408 C CA . GLN A 1 172 ? -12.771 9.765 -5.467 1.00 94.69 172 GLN A CA 1
ATOM 1409 C C . GLN A 1 172 ? -12.610 8.243 -5.417 1.00 94.69 172 GLN A C 1
ATOM 1411 O O . GLN A 1 172 ? -12.202 7.711 -4.389 1.00 94.69 172 GLN A O 1
ATOM 1416 N N . GLU A 1 173 ? -12.786 7.565 -6.545 1.00 95.81 173 GLU A N 1
ATOM 1417 C CA . GLU A 1 173 ? -12.605 6.122 -6.700 1.00 95.81 173 GLU A CA 1
ATOM 1418 C C . GLU A 1 173 ? -11.173 5.716 -6.326 1.00 95.81 173 GLU A C 1
ATOM 1420 O O . GLU A 1 173 ? -10.952 4.775 -5.563 1.00 95.81 173 GLU A O 1
ATOM 1425 N N . ALA A 1 174 ? -10.175 6.494 -6.762 1.00 96.38 174 ALA A N 1
ATOM 1426 C CA . ALA A 1 174 ? -8.785 6.279 -6.370 1.00 96.38 174 ALA A CA 1
ATOM 1427 C C . ALA A 1 174 ? -8.545 6.481 -4.858 1.00 96.38 174 ALA A C 1
ATOM 1429 O O . ALA A 1 174 ? -7.620 5.885 -4.298 1.00 96.38 174 ALA A O 1
ATOM 1430 N N . ASN A 1 175 ? -9.325 7.338 -4.188 1.00 96.69 175 ASN A N 1
ATOM 1431 C CA . ASN A 1 175 ? -9.262 7.535 -2.737 1.00 96.69 175 ASN A CA 1
ATOM 1432 C C . ASN A 1 175 ? -9.922 6.390 -1.962 1.00 96.69 175 ASN A C 1
ATOM 1434 O O . ASN A 1 175 ? -9.371 5.969 -0.942 1.00 96.69 175 ASN A O 1
ATOM 1438 N N . GLU A 1 176 ? -11.060 5.902 -2.444 1.00 95.75 176 GLU A N 1
ATOM 1439 C CA . GLU A 1 176 ? -11.791 4.770 -1.874 1.00 95.75 176 GLU A CA 1
ATOM 1440 C C . GLU A 1 176 ? -10.955 3.491 -1.974 1.00 95.75 176 GLU A C 1
ATOM 1442 O O . GLU A 1 176 ? -10.656 2.886 -0.944 1.00 95.75 176 GLU A O 1
ATOM 1447 N N . ALA A 1 177 ? -10.439 3.167 -3.166 1.00 97.44 177 ALA A N 1
ATOM 1448 C CA . ALA A 1 177 ? -9.573 2.005 -3.388 1.00 97.44 177 ALA A CA 1
ATOM 1449 C C . ALA A 1 177 ? -8.297 2.035 -2.522 1.00 97.44 177 ALA A C 1
ATOM 1451 O O . ALA A 1 177 ? -7.826 1.009 -2.024 1.00 97.44 177 ALA A O 1
ATOM 1452 N N . MET A 1 178 ? -7.739 3.230 -2.303 1.00 97.88 178 MET A N 1
ATOM 1453 C CA . MET A 1 178 ? -6.599 3.438 -1.408 1.00 97.88 178 MET A CA 1
ATOM 1454 C C . MET A 1 178 ? -6.956 3.102 0.046 1.00 97.88 178 MET A C 1
ATOM 1456 O O . MET A 1 178 ? -6.227 2.366 0.712 1.00 97.88 178 MET A O 1
ATOM 1460 N N . ASN A 1 179 ? -8.080 3.620 0.545 1.00 97.69 179 ASN A N 1
ATOM 1461 C CA . ASN A 1 179 ? -8.525 3.353 1.911 1.00 97.69 179 ASN A CA 1
ATOM 1462 C C . ASN A 1 179 ? -8.898 1.880 2.116 1.00 97.69 179 ASN A C 1
ATOM 1464 O O . ASN A 1 179 ? -8.554 1.317 3.156 1.00 97.69 179 ASN A O 1
ATOM 1468 N N . GLU A 1 180 ? -9.540 1.259 1.126 1.00 98.19 180 GLU A N 1
ATOM 1469 C CA . GLU A 1 180 ? -9.859 -0.169 1.120 1.00 98.19 180 GLU A CA 1
ATOM 1470 C C . GLU A 1 180 ? -8.584 -1.012 1.201 1.00 98.19 180 GLU A C 1
ATOM 1472 O O . GLU A 1 180 ? -8.454 -1.837 2.102 1.00 98.19 180 GLU A O 1
ATOM 1477 N N . THR A 1 181 ? -7.581 -0.726 0.364 1.00 98.56 181 THR A N 1
ATOM 1478 C CA . THR A 1 181 ? -6.290 -1.434 0.392 1.00 98.56 181 THR A CA 1
ATOM 1479 C C . THR A 1 181 ? -5.620 -1.336 1.765 1.00 98.56 181 THR A C 1
ATOM 1481 O O . THR A 1 181 ? -5.137 -2.335 2.302 1.00 98.56 181 THR A O 1
ATOM 1484 N N . ILE A 1 182 ? -5.593 -0.144 2.372 1.00 98.69 182 ILE A N 1
ATOM 1485 C CA . ILE A 1 182 ? -5.012 0.045 3.710 1.00 98.69 182 ILE A CA 1
ATOM 1486 C C . ILE A 1 182 ? -5.804 -0.762 4.748 1.00 98.69 182 ILE A C 1
ATOM 1488 O O . ILE A 1 182 ? -5.203 -1.456 5.569 1.00 98.69 182 ILE A O 1
ATOM 1492 N N . TYR A 1 183 ? -7.136 -0.712 4.700 1.00 98.06 183 TYR A N 1
ATOM 1493 C CA . TYR A 1 183 ? -7.999 -1.468 5.604 1.00 98.06 183 TYR A CA 1
ATOM 1494 C C . TYR A 1 183 ? -7.795 -2.985 5.467 1.00 98.06 183 TYR A C 1
ATOM 1496 O O . TYR A 1 183 ? -7.629 -3.673 6.474 1.00 98.06 183 TYR A O 1
ATOM 1504 N N . GLU A 1 184 ? -7.701 -3.516 4.247 1.00 98.19 184 GLU A N 1
ATOM 1505 C CA . GLU A 1 184 ? -7.400 -4.931 4.012 1.00 98.19 184 GLU A CA 1
ATOM 1506 C C . GLU A 1 184 ? -6.049 -5.350 4.601 1.00 98.19 184 GLU A C 1
ATOM 1508 O O . GLU A 1 184 ? -5.919 -6.439 5.169 1.00 98.19 184 GLU A O 1
ATOM 1513 N N . LEU A 1 185 ? -5.027 -4.494 4.494 1.00 98.38 185 LEU A N 1
ATOM 1514 C CA . LEU A 1 185 ? -3.724 -4.755 5.102 1.00 98.38 185 LEU A CA 1
ATOM 1515 C C . LEU A 1 185 ? -3.824 -4.822 6.630 1.00 98.38 185 LEU A C 1
ATOM 1517 O O . LEU A 1 185 ? -3.198 -5.701 7.226 1.00 98.38 185 LEU A O 1
ATOM 1521 N N . LEU A 1 186 ? -4.635 -3.963 7.256 1.00 98.25 186 LEU A N 1
ATOM 1522 C CA . LEU A 1 186 ? -4.924 -4.041 8.692 1.00 98.25 186 LEU A CA 1
ATOM 1523 C C . LEU A 1 186 ? -5.643 -5.348 9.045 1.00 98.25 186 LEU A C 1
ATOM 1525 O O . LEU A 1 186 ? -5.218 -6.041 9.965 1.00 98.25 186 LEU A O 1
ATOM 1529 N N . MET A 1 187 ? -6.677 -5.730 8.288 1.00 97.06 187 MET A N 1
ATOM 1530 C CA . MET A 1 187 ? -7.411 -6.987 8.503 1.00 97.06 187 MET A CA 1
ATOM 1531 C C . MET A 1 187 ? -6.489 -8.210 8.432 1.00 97.06 187 MET A C 1
ATOM 1533 O O . MET A 1 187 ? -6.630 -9.159 9.202 1.00 97.06 187 MET A O 1
ATOM 1537 N N . ARG A 1 188 ? -5.498 -8.179 7.533 1.00 96.69 188 ARG A N 1
ATOM 1538 C CA . ARG A 1 188 ? -4.475 -9.228 7.377 1.00 96.69 188 ARG A CA 1
ATOM 1539 C C . ARG A 1 188 ? -3.292 -9.079 8.339 1.00 96.69 188 ARG A C 1
ATOM 1541 O O . ARG A 1 188 ? -2.310 -9.805 8.196 1.00 96.69 188 ARG A O 1
ATOM 1548 N N . LYS A 1 189 ? -3.353 -8.140 9.289 1.00 96.69 189 LYS A N 1
ATOM 1549 C CA . LYS A 1 189 ? -2.294 -7.832 10.266 1.00 96.69 189 LYS A CA 1
ATOM 1550 C C . LYS A 1 189 ? -0.942 -7.489 9.631 1.00 96.69 189 LYS A C 1
ATOM 1552 O O . LYS A 1 189 ? 0.116 -7.682 10.229 1.00 96.69 189 LYS A O 1
ATOM 1557 N N . ARG A 1 190 ? -0.949 -6.954 8.407 1.00 97.12 190 ARG A N 1
ATOM 1558 C CA . ARG A 1 190 ? 0.246 -6.461 7.704 1.00 97.12 190 ARG A CA 1
ATOM 1559 C C . ARG A 1 190 ? 0.541 -5.020 8.125 1.00 97.12 190 ARG A C 1
ATOM 1561 O O . ARG A 1 190 ? 0.525 -4.109 7.301 1.00 97.12 190 ARG A O 1
ATOM 1568 N N . TRP A 1 191 ? 0.811 -4.822 9.414 1.00 97.44 191 TRP A N 1
ATOM 1569 C CA . TRP A 1 191 ? 0.894 -3.505 10.061 1.00 97.44 191 TRP A CA 1
ATOM 1570 C C . TRP A 1 191 ? 1.897 -2.558 9.403 1.00 97.44 191 TRP A C 1
ATOM 1572 O O . TRP A 1 191 ? 1.548 -1.431 9.068 1.00 97.44 191 TRP A O 1
ATOM 1582 N N . THR A 1 192 ? 3.116 -3.037 9.137 1.00 96.94 192 THR A N 1
ATOM 1583 C CA . THR A 1 192 ? 4.165 -2.249 8.473 1.00 96.94 192 THR A CA 1
ATOM 1584 C C . THR A 1 192 ? 3.741 -1.793 7.075 1.00 96.94 192 THR A C 1
ATOM 1586 O O . THR A 1 192 ? 4.000 -0.655 6.695 1.00 96.94 192 THR A O 1
ATOM 1589 N N . SER A 1 193 ? 3.048 -2.652 6.317 1.00 98.00 193 SER A N 1
ATOM 1590 C CA . SER A 1 193 ? 2.516 -2.295 4.997 1.00 98.00 193 SER A CA 1
ATOM 1591 C C . SER A 1 193 ? 1.379 -1.284 5.106 1.00 98.00 193 SER A C 1
ATOM 1593 O O . SER A 1 193 ? 1.413 -0.282 4.404 1.00 98.00 193 SER A O 1
ATOM 1595 N N . ALA A 1 194 ? 0.417 -1.505 6.008 1.00 98.56 194 ALA A N 1
ATOM 1596 C CA . ALA A 1 194 ? -0.694 -0.580 6.225 1.00 98.56 194 ALA A CA 1
ATOM 1597 C C . ALA A 1 194 ? -0.203 0.819 6.628 1.00 98.56 194 ALA A C 1
ATOM 1599 O O . ALA A 1 194 ? -0.648 1.809 6.053 1.00 98.56 194 ALA A O 1
ATOM 1600 N N . ALA A 1 195 ? 0.767 0.892 7.547 1.00 98.56 195 ALA A N 1
ATOM 1601 C CA . ALA A 1 195 ? 1.411 2.140 7.945 1.00 98.56 195 ALA A CA 1
ATOM 1602 C C . ALA A 1 195 ? 2.067 2.834 6.745 1.00 98.56 195 ALA A C 1
ATOM 1604 O O . ALA A 1 195 ? 1.694 3.952 6.409 1.00 98.56 195 ALA A O 1
ATOM 1605 N N . ALA A 1 196 ? 2.974 2.152 6.040 1.00 98.12 196 ALA A N 1
ATOM 1606 C CA . ALA A 1 196 ? 3.721 2.755 4.937 1.00 98.12 196 ALA A CA 1
ATOM 1607 C C . ALA A 1 196 ? 2.827 3.175 3.754 1.00 98.12 196 ALA A C 1
ATOM 1609 O O . ALA A 1 196 ? 3.105 4.171 3.084 1.00 98.12 196 ALA A O 1
ATOM 1610 N N . PHE A 1 197 ? 1.763 2.417 3.474 1.00 98.44 197 PHE A N 1
ATOM 1611 C CA . PHE A 1 197 ? 0.815 2.714 2.396 1.00 98.44 197 PHE A CA 1
ATOM 1612 C C . PHE A 1 197 ? -0.088 3.886 2.781 1.00 98.44 197 PHE A C 1
ATOM 1614 O O . PHE A 1 197 ? -0.388 4.735 1.940 1.00 98.44 197 PHE A O 1
ATOM 1621 N N . GLY A 1 198 ? -0.478 3.950 4.053 1.00 98.38 198 GLY A N 1
ATOM 1622 C CA . GLY A 1 198 ? -1.208 5.064 4.636 1.00 98.38 198 GLY A CA 1
ATOM 1623 C C . GLY A 1 198 ? -0.398 6.357 4.671 1.00 98.38 198 GLY A C 1
ATOM 1624 O O . GLY A 1 198 ? -0.904 7.394 4.256 1.00 98.38 198 GLY A O 1
ATOM 1625 N N . GLU A 1 199 ? 0.876 6.296 5.064 1.00 98.19 199 GLU A N 1
ATOM 1626 C CA . GLU A 1 199 ? 1.810 7.430 5.029 1.00 98.19 199 GLU A CA 1
ATOM 1627 C C . GLU A 1 199 ? 1.965 7.981 3.608 1.00 98.19 199 GLU A C 1
ATOM 1629 O O . GLU A 1 199 ? 1.814 9.182 3.393 1.00 98.19 199 GLU A O 1
ATOM 1634 N N . PHE A 1 200 ? 2.172 7.106 2.616 1.00 97.75 200 PHE A N 1
ATOM 1635 C CA . PHE A 1 200 ? 2.163 7.517 1.210 1.00 97.75 200 PHE A CA 1
ATOM 1636 C C . PHE A 1 200 ? 0.827 8.163 0.821 1.00 97.75 200 PHE A C 1
ATOM 1638 O O . PHE A 1 200 ? 0.803 9.230 0.205 1.00 97.75 200 PHE A O 1
ATOM 1645 N N . GLY A 1 201 ? -0.288 7.552 1.219 1.00 97.44 201 GLY A N 1
ATOM 1646 C CA . GLY A 1 201 ? -1.625 8.066 0.951 1.00 97.44 201 GLY A CA 1
ATOM 1647 C C . GLY A 1 201 ? -1.926 9.416 1.609 1.00 97.44 201 GLY A C 1
ATOM 1648 O O . GLY A 1 201 ? -2.858 10.093 1.187 1.00 97.44 201 GLY A O 1
ATOM 1649 N N . LEU A 1 202 ? -1.161 9.831 2.616 1.00 97.75 202 LEU A N 1
ATOM 1650 C CA . LEU A 1 202 ? -1.321 11.117 3.296 1.00 97.75 202 LEU A CA 1
ATOM 1651 C C . LEU A 1 202 ? -0.407 12.221 2.743 1.00 97.75 202 LEU A C 1
ATOM 1653 O O . LEU A 1 202 ? -0.513 13.362 3.179 1.00 97.75 202 LEU A O 1
ATOM 1657 N N . THR A 1 203 ? 0.446 11.915 1.762 1.00 95.69 203 THR A N 1
ATOM 1658 C CA . THR A 1 203 ? 1.265 12.925 1.072 1.00 95.69 203 THR A CA 1
ATOM 1659 C C . THR A 1 203 ? 0.410 13.908 0.264 1.00 95.69 203 THR A C 1
ATOM 1661 O O . THR A 1 203 ? -0.649 13.538 -0.248 1.00 95.69 203 THR A O 1
ATOM 1664 N N . ASP A 1 204 ? 0.896 15.141 0.077 1.00 93.38 204 ASP A N 1
ATOM 1665 C CA . ASP A 1 204 ? 0.177 16.206 -0.647 1.00 93.38 204 ASP A CA 1
ATOM 1666 C C . ASP A 1 204 ? -0.363 15.783 -2.029 1.00 93.38 204 ASP A C 1
ATOM 1668 O O . ASP A 1 204 ? -1.515 16.094 -2.348 1.00 93.38 204 ASP A O 1
ATOM 1672 N N . PRO A 1 205 ? 0.386 15.035 -2.871 1.00 92.25 205 PRO A N 1
ATOM 1673 C CA . PRO A 1 205 ? -0.147 14.582 -4.154 1.00 92.25 205 PRO A CA 1
ATOM 1674 C C . PRO A 1 205 ? -1.329 13.609 -4.019 1.00 92.25 205 PRO A C 1
ATOM 1676 O O . PRO A 1 205 ? -2.165 13.545 -4.919 1.00 92.25 205 PRO A O 1
ATOM 1679 N N . MET A 1 206 ? -1.396 12.842 -2.926 1.00 95.62 206 MET A N 1
ATOM 1680 C CA . MET A 1 206 ? -2.420 11.815 -2.686 1.00 95.62 206 MET A CA 1
ATOM 1681 C C . MET A 1 206 ? -3.645 12.339 -1.929 1.00 95.62 206 MET A C 1
ATOM 1683 O O . MET A 1 206 ? -4.701 11.702 -1.964 1.00 95.62 206 MET A O 1
ATOM 1687 N N . THR A 1 207 ? -3.520 13.487 -1.263 1.00 94.88 207 THR A N 1
ATOM 1688 C CA . THR A 1 207 ? -4.603 14.157 -0.524 1.00 94.88 207 THR A CA 1
ATOM 1689 C C . THR A 1 207 ? -5.191 15.345 -1.278 1.00 94.88 207 THR A C 1
ATOM 1691 O O . THR A 1 207 ? -6.148 15.964 -0.818 1.00 94.88 207 THR A O 1
ATOM 1694 N N . LYS A 1 208 ? -4.684 15.663 -2.473 1.00 89.62 208 LYS A N 1
ATOM 1695 C CA . LYS A 1 208 ? -5.256 16.719 -3.309 1.00 89.62 208 LYS A CA 1
ATOM 1696 C C . LYS A 1 208 ? -6.742 16.456 -3.582 1.00 89.62 208 LYS A C 1
ATOM 1698 O O . LYS A 1 208 ? -7.093 15.443 -4.185 1.00 89.62 208 LYS A O 1
ATOM 1703 N N . SER A 1 209 ? -7.592 17.404 -3.179 1.00 88.06 209 SER A N 1
ATOM 1704 C CA . SER A 1 209 ? -9.051 17.354 -3.371 1.00 88.06 209 SER A CA 1
ATOM 1705 C C . SER A 1 209 ? -9.723 16.123 -2.748 1.00 88.06 209 SER A C 1
ATOM 1707 O O . SER A 1 209 ? -10.755 15.672 -3.235 1.00 88.06 209 SER A O 1
ATOM 1709 N N . ILE A 1 210 ? -9.135 15.561 -1.689 1.00 94.88 210 ILE A N 1
ATOM 1710 C CA . ILE A 1 210 ? -9.762 14.491 -0.914 1.00 94.88 210 ILE A CA 1
ATOM 1711 C C . ILE A 1 210 ? -10.913 15.044 -0.069 1.00 94.88 210 ILE A C 1
ATOM 1713 O O . ILE A 1 210 ? -10.824 16.141 0.482 1.00 94.88 210 ILE A O 1
ATOM 1717 N N . GLU A 1 211 ? -11.981 14.265 0.065 1.00 93.81 211 GLU A N 1
ATOM 1718 C CA . GLU A 1 211 ? -13.039 14.562 1.026 1.00 93.81 211 GLU A CA 1
ATOM 1719 C C . GLU A 1 211 ? -12.540 14.386 2.463 1.00 93.81 211 GLU A C 1
ATOM 1721 O O . GLU A 1 211 ? -11.811 13.441 2.778 1.00 93.81 211 GLU A O 1
ATOM 1726 N N . GLU A 1 212 ? -12.978 15.268 3.359 1.00 93.12 212 GLU A N 1
ATOM 1727 C CA . GLU A 1 212 ? -12.507 15.303 4.746 1.00 93.12 212 GLU A CA 1
ATOM 1728 C C . GLU A 1 212 ? -12.757 13.979 5.487 1.00 93.12 212 GLU A C 1
ATOM 1730 O O . GLU A 1 212 ? -11.871 13.474 6.180 1.00 93.12 212 GLU A O 1
ATOM 1735 N N . ILE A 1 213 ? -13.937 13.374 5.303 1.00 93.44 213 ILE A N 1
ATOM 1736 C CA . ILE A 1 213 ? -14.281 12.086 5.921 1.00 93.44 213 ILE A CA 1
ATOM 1737 C C . ILE A 1 213 ? -13.339 10.971 5.452 1.00 93.44 213 ILE A C 1
ATOM 1739 O O . ILE A 1 213 ? -12.802 10.216 6.264 1.00 93.44 213 ILE A O 1
ATOM 1743 N N . THR A 1 214 ? -13.058 10.928 4.152 1.00 95.31 214 THR A N 1
ATOM 1744 C CA . THR A 1 214 ? -12.174 9.951 3.509 1.00 95.31 214 THR A CA 1
ATOM 1745 C C . THR A 1 214 ? -10.730 10.124 3.969 1.00 95.31 214 THR A C 1
ATOM 1747 O O . THR A 1 214 ? -10.034 9.134 4.219 1.00 95.31 214 THR A O 1
ATOM 1750 N N . GLN A 1 215 ? -10.282 11.367 4.159 1.00 96.69 215 GLN A N 1
ATOM 1751 C CA . GLN A 1 215 ? -8.972 11.663 4.731 1.00 96.69 215 GLN A CA 1
ATOM 1752 C C . GLN A 1 215 ? -8.881 11.232 6.196 1.00 96.69 215 GLN A C 1
ATOM 1754 O O . GLN A 1 215 ? -7.910 10.582 6.575 1.00 96.69 215 GLN A O 1
ATOM 1759 N N . LYS A 1 216 ? -9.895 11.525 7.015 1.00 96.31 216 LYS A N 1
ATOM 1760 C CA . LYS A 1 216 ? -9.924 11.133 8.432 1.00 96.31 216 LYS A CA 1
ATOM 1761 C C . LYS A 1 216 ? -9.921 9.616 8.608 1.00 96.31 216 LYS A C 1
ATOM 1763 O O . LYS A 1 216 ? -9.169 9.111 9.438 1.00 96.31 216 LYS A O 1
ATOM 1768 N N . ILE A 1 217 ? -10.663 8.875 7.780 1.00 96.88 217 ILE A N 1
ATOM 1769 C CA . ILE A 1 217 ? -10.595 7.403 7.741 1.00 96.88 217 ILE A CA 1
ATOM 1770 C C . ILE A 1 217 ? -9.168 6.938 7.431 1.00 96.88 217 ILE A C 1
ATOM 1772 O O . ILE A 1 217 ? -8.645 6.059 8.121 1.00 96.88 217 ILE A O 1
ATOM 1776 N N . ARG A 1 218 ? -8.511 7.554 6.437 1.00 98.12 218 ARG A N 1
ATOM 1777 C CA . ARG A 1 218 ? -7.119 7.240 6.088 1.00 98.12 218 ARG A CA 1
ATOM 1778 C C . ARG A 1 218 ? -6.186 7.471 7.271 1.00 98.12 218 ARG A C 1
ATOM 1780 O O . ARG A 1 218 ? -5.398 6.591 7.584 1.00 98.12 218 ARG A O 1
ATOM 1787 N N . VAL A 1 219 ? -6.308 8.606 7.958 1.00 98.50 219 VAL A N 1
ATOM 1788 C CA . VAL A 1 219 ? -5.499 8.942 9.141 1.00 98.50 219 VAL A CA 1
ATOM 1789 C C . VAL A 1 219 ? -5.664 7.905 10.249 1.00 98.50 219 VAL A C 1
ATOM 1791 O O . VAL A 1 219 ? -4.661 7.396 10.747 1.00 98.50 219 VAL A O 1
ATOM 1794 N N . ILE A 1 220 ? -6.904 7.548 10.599 1.00 98.56 220 ILE A N 1
ATOM 1795 C CA . ILE A 1 220 ? -7.181 6.531 11.622 1.00 98.56 220 ILE A CA 1
ATOM 1796 C C . ILE A 1 220 ? -6.561 5.188 11.225 1.00 98.56 220 ILE A C 1
ATOM 1798 O O . ILE A 1 220 ? -5.839 4.589 12.019 1.00 98.56 220 ILE A O 1
ATOM 1802 N N . ASN A 1 221 ? -6.772 4.734 9.989 1.00 98.56 221 ASN A N 1
ATOM 1803 C CA . ASN A 1 221 ? -6.224 3.459 9.526 1.00 98.56 221 ASN A CA 1
ATOM 1804 C C . ASN A 1 221 ? -4.684 3.456 9.493 1.00 98.56 221 ASN A C 1
ATOM 1806 O O . ASN A 1 221 ? -4.063 2.476 9.913 1.00 98.56 221 ASN A O 1
ATOM 1810 N N . THR A 1 222 ? -4.055 4.558 9.081 1.00 98.75 222 THR A N 1
ATOM 1811 C CA . THR A 1 222 ? -2.596 4.722 9.157 1.00 98.75 222 THR A CA 1
ATOM 1812 C C . THR A 1 222 ? -2.109 4.662 10.605 1.00 98.75 222 THR A C 1
ATOM 1814 O O . THR A 1 222 ? -1.141 3.960 10.891 1.00 98.75 222 THR A O 1
ATOM 1817 N N . ALA A 1 223 ? -2.794 5.335 11.536 1.00 98.75 223 ALA A N 1
ATOM 1818 C CA . ALA A 1 223 ? -2.441 5.337 12.954 1.00 98.75 223 AL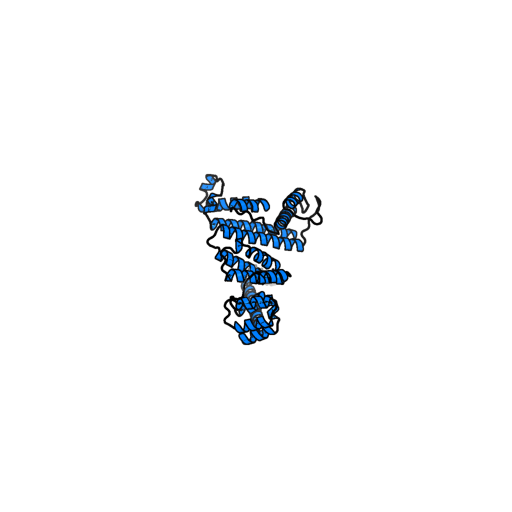A A CA 1
ATOM 1819 C C . ALA A 1 223 ? -2.558 3.939 13.593 1.00 98.75 223 ALA A C 1
ATOM 1821 O O . ALA A 1 223 ? -1.673 3.553 14.358 1.00 98.75 223 ALA A O 1
ATOM 1822 N N . ILE A 1 224 ? -3.576 3.143 13.228 1.00 98.50 224 ILE A N 1
ATOM 1823 C CA . ILE A 1 224 ? -3.676 1.725 13.629 1.00 98.50 224 ILE A CA 1
ATOM 1824 C C . ILE A 1 224 ? -2.433 0.962 13.143 1.00 98.50 224 ILE A C 1
ATOM 1826 O O . ILE A 1 224 ? -1.771 0.280 13.928 1.00 98.50 224 ILE A O 1
ATOM 1830 N N . GLY A 1 225 ? -2.082 1.109 11.859 1.00 98.56 225 GLY A N 1
ATOM 1831 C CA . GLY A 1 225 ? -0.899 0.474 11.275 1.00 98.56 225 GLY A CA 1
ATOM 1832 C C . GLY A 1 225 ? 0.392 0.855 12.003 1.00 98.56 225 GLY A C 1
ATOM 1833 O O . GLY A 1 225 ? 1.178 -0.023 12.356 1.00 98.56 225 GLY A O 1
ATOM 1834 N N . LEU A 1 226 ? 0.593 2.148 12.277 1.00 98.62 226 LEU A N 1
ATOM 1835 C CA . LEU A 1 226 ? 1.761 2.673 12.991 1.00 98.62 226 LEU A CA 1
ATOM 1836 C C . LEU A 1 226 ? 1.858 2.119 14.418 1.00 98.62 226 LEU A C 1
ATOM 1838 O O . LEU A 1 226 ? 2.916 1.615 14.806 1.00 98.62 226 LEU A O 1
ATOM 1842 N N . LYS A 1 227 ? 0.755 2.137 15.179 1.00 97.69 227 LYS A N 1
ATOM 1843 C CA . LYS A 1 227 ? 0.704 1.600 16.547 1.00 97.69 227 LYS A CA 1
ATOM 1844 C C . LYS A 1 227 ? 1.149 0.134 16.577 1.00 97.69 227 LYS A C 1
ATOM 1846 O O . LYS A 1 227 ? 2.081 -0.210 17.307 1.00 97.69 227 LYS A O 1
ATOM 1851 N N . HIS A 1 228 ? 0.561 -0.718 15.735 1.00 96.94 228 HIS A N 1
ATOM 1852 C CA . HIS A 1 228 ? 0.891 -2.148 15.709 1.00 96.94 228 HIS A CA 1
ATOM 1853 C C . HIS A 1 228 ? 2.246 -2.465 15.054 1.00 96.94 228 HIS A C 1
ATOM 1855 O O . HIS A 1 228 ? 2.854 -3.491 15.362 1.00 96.94 228 HIS A O 1
ATOM 1861 N N . ALA A 1 229 ? 2.782 -1.564 14.226 1.00 96.50 229 ALA A N 1
ATOM 1862 C CA . ALA A 1 229 ? 4.150 -1.634 13.713 1.00 96.50 229 ALA A CA 1
ATOM 1863 C C . ALA A 1 229 ? 5.215 -1.182 14.737 1.00 96.50 229 ALA A C 1
ATOM 1865 O O . ALA A 1 229 ? 6.373 -0.998 14.366 1.00 96.50 229 ALA A O 1
ATOM 1866 N N . LYS A 1 230 ? 4.847 -1.013 16.019 1.00 96.69 230 LYS A N 1
ATOM 1867 C CA . LYS A 1 230 ? 5.712 -0.525 17.111 1.00 96.69 230 LYS A CA 1
ATOM 1868 C C . LYS A 1 230 ? 6.215 0.912 16.902 1.00 96.69 230 LYS A C 1
ATOM 1870 O O . LYS A 1 230 ? 7.245 1.290 17.452 1.00 96.69 230 LYS A O 1
ATOM 1875 N N . ARG A 1 231 ? 5.467 1.727 16.150 1.00 97.62 231 ARG A N 1
ATOM 1876 C CA . ARG A 1 231 ? 5.733 3.150 15.872 1.00 97.62 231 ARG A CA 1
ATOM 1877 C C . ARG A 1 231 ? 4.684 4.041 16.552 1.00 97.62 231 ARG A C 1
ATOM 1879 O O . ARG A 1 231 ? 4.059 4.886 15.919 1.00 97.62 231 ARG A O 1
ATOM 1886 N N . LYS A 1 232 ? 4.452 3.825 17.855 1.00 95.75 232 LYS A N 1
ATOM 1887 C CA . LYS A 1 232 ? 3.399 4.526 18.621 1.00 95.75 232 LYS A CA 1
ATOM 1888 C C . LYS A 1 232 ? 3.599 6.046 18.654 1.00 95.75 232 LYS A C 1
ATOM 1890 O O . LYS A 1 232 ? 2.635 6.771 18.457 1.00 95.75 232 LYS A O 1
ATOM 1895 N N . SER A 1 233 ? 4.838 6.522 18.806 1.00 97.25 233 SER A N 1
ATOM 1896 C CA . SER A 1 233 ? 5.161 7.958 18.749 1.00 97.25 233 SER A CA 1
ATOM 1897 C C . SER A 1 233 ? 4.703 8.611 17.446 1.00 97.25 233 SER A C 1
ATOM 1899 O O . SER A 1 233 ? 4.168 9.715 17.460 1.00 97.25 233 SER A O 1
ATOM 1901 N N . ASP A 1 234 ? 4.884 7.911 16.327 1.00 98.19 234 ASP A N 1
ATOM 1902 C CA . ASP A 1 234 ? 4.521 8.405 15.001 1.00 98.19 234 ASP A CA 1
ATOM 1903 C C . ASP A 1 234 ? 2.998 8.397 14.830 1.00 98.19 234 ASP A C 1
ATOM 1905 O O . ASP A 1 234 ? 2.4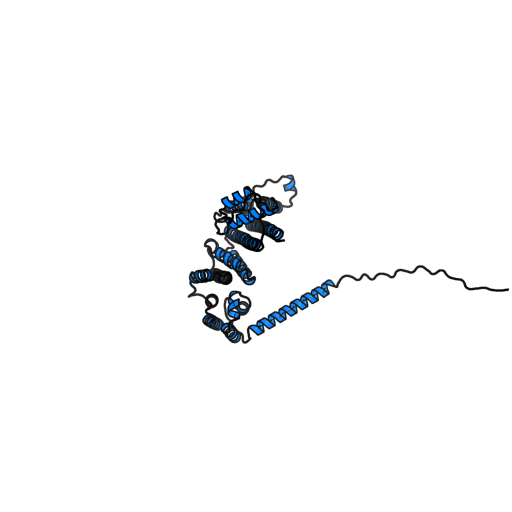40 9.325 14.249 1.00 98.19 234 ASP A O 1
ATOM 1909 N N . ALA A 1 235 ? 2.316 7.383 15.379 1.00 98.12 235 ALA A N 1
ATOM 1910 C CA . ALA A 1 235 ? 0.856 7.336 15.421 1.00 98.12 235 ALA A CA 1
ATOM 1911 C C . ALA A 1 235 ? 0.285 8.522 16.215 1.00 98.12 235 ALA A C 1
ATOM 1913 O O . ALA A 1 235 ? -0.612 9.209 15.729 1.00 98.12 235 ALA A O 1
ATOM 1914 N N . ASP A 1 236 ? 0.835 8.801 17.400 1.00 97.06 236 ASP A N 1
ATOM 1915 C CA . ASP A 1 236 ? 0.410 9.919 18.246 1.00 97.06 236 ASP A CA 1
ATOM 1916 C C . ASP A 1 236 ? 0.672 11.267 17.564 1.00 97.06 236 ASP A C 1
ATOM 1918 O O . ASP A 1 236 ? -0.199 12.139 17.551 1.00 97.06 236 ASP A O 1
ATOM 1922 N N . ALA A 1 237 ? 1.847 11.434 16.947 1.00 97.88 237 ALA A N 1
ATOM 1923 C CA . ALA A 1 237 ? 2.186 12.631 16.184 1.00 97.88 237 ALA A CA 1
ATOM 1924 C C . ALA A 1 237 ? 1.226 12.843 15.004 1.00 97.88 237 ALA A C 1
ATOM 1926 O O . ALA A 1 237 ? 0.725 13.952 14.811 1.00 97.88 237 ALA A O 1
ATOM 1927 N N . LEU A 1 238 ? 0.913 11.777 14.259 1.00 98.19 238 LEU A N 1
ATOM 1928 C CA . LEU A 1 238 ? -0.046 11.824 13.162 1.00 98.19 238 LEU A CA 1
ATOM 1929 C C . LEU A 1 238 ? -1.438 12.228 13.659 1.00 98.19 238 LEU A C 1
ATOM 1931 O O . LEU A 1 238 ? -2.028 13.156 13.111 1.00 98.19 238 LEU A O 1
ATOM 1935 N N . LEU A 1 239 ? -1.959 11.589 14.709 1.00 97.06 239 LEU A N 1
ATOM 1936 C CA . LEU A 1 239 ? -3.279 11.918 15.251 1.00 97.06 239 LEU A CA 1
ATOM 1937 C C . LEU A 1 239 ? -3.349 13.365 15.751 1.00 97.06 239 LEU A C 1
ATOM 1939 O O . LEU A 1 239 ? -4.340 14.045 15.505 1.00 97.06 239 LEU A O 1
ATOM 1943 N N . ASN A 1 240 ? -2.301 13.859 16.409 1.00 95.94 240 ASN A N 1
ATOM 1944 C CA . ASN A 1 240 ? -2.258 15.231 16.919 1.00 95.94 240 ASN A CA 1
ATOM 1945 C C . ASN A 1 240 ? -2.075 16.288 15.813 1.00 95.94 240 ASN A C 1
ATOM 1947 O O . ASN A 1 240 ? -2.270 17.471 16.079 1.00 95.94 240 ASN A O 1
ATOM 1951 N N . SER A 1 241 ? -1.726 15.885 14.584 1.00 95.25 241 SER A N 1
ATOM 1952 C CA . SER A 1 241 ? -1.634 16.801 13.436 1.00 95.25 241 SER A CA 1
ATOM 1953 C C . SER A 1 241 ? -2.993 17.155 12.811 1.00 95.25 241 SER A C 1
ATOM 1955 O O . SER A 1 241 ? -3.059 18.035 11.956 1.00 95.25 241 SER A O 1
ATOM 1957 N N . PHE A 1 242 ? -4.078 16.504 13.247 1.00 93.69 242 PHE A N 1
ATOM 1958 C CA . PHE A 1 242 ? -5.442 16.736 12.767 1.00 93.69 242 PHE A CA 1
ATOM 1959 C C . PHE A 1 242 ? -6.329 17.313 13.874 1.00 93.69 242 PHE A C 1
ATOM 1961 O O . PHE A 1 242 ? -6.198 16.955 15.046 1.00 93.69 242 PHE A O 1
ATOM 1968 N N . ASP A 1 243 ? -7.274 18.175 13.491 1.00 90.94 243 ASP A N 1
ATOM 1969 C CA . ASP A 1 243 ? -8.330 18.645 14.387 1.00 90.94 243 ASP A CA 1
ATOM 1970 C C . ASP A 1 243 ? -9.524 17.677 14.375 1.00 90.94 243 ASP A C 1
ATOM 1972 O O . ASP A 1 243 ? -10.120 17.371 13.334 1.00 90.94 243 ASP A O 1
ATOM 1976 N N . TRP A 1 244 ? -9.879 17.209 15.570 1.00 93.75 244 TRP A N 1
ATOM 1977 C CA . TRP A 1 244 ? -10.951 16.245 15.811 1.00 93.75 244 TRP A CA 1
ATOM 1978 C C . TRP A 1 244 ? -12.121 16.824 16.613 1.00 93.75 244 TRP A C 1
ATOM 1980 O O . TRP A 1 244 ? -13.102 16.122 16.877 1.00 93.75 244 TRP A O 1
ATOM 1990 N N . SER A 1 245 ? -12.034 18.093 17.018 1.00 85.56 245 SER A N 1
ATOM 1991 C CA . SER A 1 245 ? -12.997 18.736 17.918 1.00 85.56 245 SER A CA 1
ATOM 1992 C C . SER A 1 245 ? -14.430 18.700 17.361 1.00 85.56 245 SER A C 1
ATOM 1994 O O . SER A 1 245 ? -15.368 18.306 18.069 1.00 85.56 245 SER A O 1
ATOM 1996 N N . ALA A 1 246 ? -14.577 18.997 16.068 1.00 85.44 246 ALA A N 1
ATOM 1997 C CA . ALA A 1 246 ? -15.842 19.043 15.336 1.00 85.44 246 ALA A CA 1
ATOM 1998 C C . ALA A 1 246 ? -16.241 17.716 14.653 1.00 85.44 246 ALA A C 1
ATOM 2000 O O . ALA A 1 246 ? -17.168 17.693 13.847 1.00 85.44 246 ALA A O 1
ATOM 2001 N N . CYS A 1 247 ? -15.569 16.599 14.953 1.00 90.25 247 CYS A N 1
ATOM 2002 C CA . CYS A 1 247 ? -15.902 15.308 14.348 1.00 90.25 247 CYS A CA 1
ATOM 2003 C C . CYS A 1 247 ? -17.137 14.642 14.964 1.00 90.25 247 CYS A C 1
ATOM 2005 O O . CYS A 1 247 ? -17.433 14.807 16.154 1.00 90.25 247 CYS A O 1
ATOM 2007 N N . ILE A 1 248 ? -17.777 13.782 14.164 1.00 92.81 248 ILE A N 1
ATOM 2008 C CA . ILE A 1 248 ? -18.754 12.802 14.646 1.00 92.81 248 ILE A CA 1
ATOM 2009 C C . ILE A 1 248 ? -18.140 11.902 15.727 1.00 92.81 248 ILE A C 1
ATOM 2011 O O . ILE A 1 248 ? -16.919 11.704 15.796 1.00 92.81 248 ILE A O 1
ATOM 2015 N N . ARG A 1 249 ? -19.000 11.354 16.592 1.00 94.56 249 ARG A N 1
ATOM 2016 C CA . ARG A 1 249 ? -18.579 10.560 17.757 1.00 94.56 249 ARG A CA 1
ATOM 2017 C C . ARG A 1 249 ? -17.751 9.337 17.364 1.00 94.56 249 ARG A C 1
ATOM 2019 O O . ARG A 1 249 ? -16.842 8.979 18.101 1.00 94.56 249 ARG A O 1
ATOM 2026 N N . ASP A 1 250 ? -18.006 8.755 16.19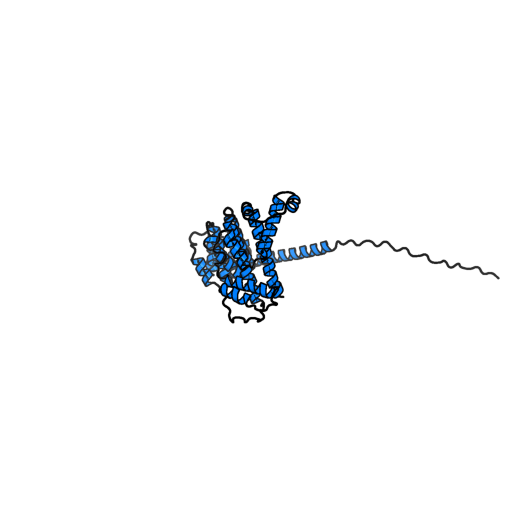8 1.00 95.12 250 ASP A N 1
ATOM 2027 C CA . ASP A 1 250 ? -17.291 7.600 15.655 1.00 95.12 250 ASP A CA 1
ATOM 2028 C C . ASP A 1 250 ? -15.776 7.844 15.536 1.00 95.12 250 ASP A C 1
ATOM 2030 O O . ASP A 1 250 ? -14.977 6.996 15.935 1.00 95.12 250 ASP A O 1
ATOM 2034 N N . PHE A 1 251 ? -15.357 9.029 15.073 1.00 96.69 251 PHE A N 1
ATOM 2035 C CA . PHE A 1 251 ? -13.934 9.386 15.035 1.00 96.69 251 PHE A CA 1
ATOM 2036 C C . PHE A 1 251 ? -13.369 9.642 16.432 1.00 96.69 251 PHE A C 1
ATOM 2038 O O . PHE A 1 251 ? -12.244 9.236 16.713 1.00 96.69 251 PHE A O 1
ATOM 2045 N N . LYS A 1 252 ? -14.144 10.273 17.323 1.00 95.81 252 LYS A N 1
ATOM 2046 C CA . LYS A 1 252 ? -13.726 10.500 18.717 1.00 95.81 252 LYS A CA 1
ATOM 2047 C C . LYS A 1 252 ? -13.471 9.172 19.428 1.00 95.81 252 LYS A C 1
ATOM 2049 O O . LYS A 1 252 ? -12.419 9.000 20.030 1.00 95.81 252 LYS A O 1
ATOM 2054 N N . LEU A 1 253 ? -14.367 8.201 19.249 1.00 97.75 253 LEU A N 1
ATOM 2055 C CA . LEU A 1 253 ? -14.186 6.835 19.730 1.00 97.75 253 LEU A CA 1
ATOM 2056 C C . LEU A 1 253 ? -12.880 6.226 19.204 1.00 97.75 253 LEU A C 1
ATOM 2058 O O . LEU A 1 253 ? -12.107 5.680 19.987 1.00 97.75 253 LEU A O 1
ATOM 2062 N N . ALA A 1 254 ? -12.615 6.331 17.899 1.00 97.56 254 ALA A N 1
ATOM 2063 C CA . ALA A 1 254 ? -11.399 5.772 17.314 1.00 97.56 254 ALA A CA 1
ATOM 2064 C C . ALA A 1 254 ? -10.117 6.367 17.913 1.00 97.56 254 ALA A C 1
ATOM 2066 O O . ALA A 1 254 ? -9.172 5.632 18.196 1.00 97.56 254 ALA A O 1
ATOM 2067 N N . ILE A 1 255 ? -10.096 7.676 18.161 1.00 97.06 255 ILE A N 1
ATOM 2068 C CA . ILE A 1 255 ? -8.949 8.355 18.774 1.00 97.06 255 ILE A CA 1
ATOM 2069 C C . ILE A 1 255 ? -8.746 7.893 20.212 1.00 97.06 255 ILE A C 1
ATOM 2071 O O . ILE A 1 255 ? -7.623 7.547 20.568 1.00 97.06 255 ILE A O 1
ATOM 2075 N N . GLU A 1 256 ? -9.802 7.859 21.030 1.00 97.44 256 GLU A N 1
ATOM 2076 C CA . GLU A 1 256 ? -9.682 7.434 22.430 1.00 97.44 256 GLU A CA 1
ATOM 2077 C C . GLU A 1 256 ? -9.229 5.973 22.539 1.00 97.44 256 GLU A C 1
ATOM 2079 O O . GLU A 1 256 ? -8.413 5.638 23.396 1.00 97.44 256 GLU A O 1
ATOM 2084 N N . VAL A 1 257 ? -9.668 5.106 21.618 1.00 97.88 257 VAL A N 1
ATOM 2085 C CA . VAL A 1 257 ? -9.168 3.726 21.523 1.00 97.88 257 VAL A CA 1
ATOM 2086 C C . VAL A 1 257 ? -7.686 3.688 21.142 1.00 97.88 257 VAL A C 1
ATOM 2088 O O . VAL A 1 257 ? -6.911 2.964 21.770 1.00 97.88 257 VAL A O 1
ATOM 2091 N N . LEU A 1 258 ? -7.261 4.476 20.150 1.00 97.31 258 LEU A N 1
ATOM 2092 C CA . LEU A 1 258 ? -5.857 4.540 19.726 1.00 97.31 258 LEU A CA 1
ATOM 2093 C C . LEU A 1 258 ? -4.937 5.104 20.816 1.00 97.31 258 LEU A C 1
ATOM 2095 O O . LEU A 1 258 ? -3.833 4.589 20.995 1.00 97.31 258 LEU A O 1
ATOM 2099 N N . LYS A 1 259 ? -5.422 6.089 21.579 1.00 95.06 259 LYS A N 1
ATOM 2100 C CA . LYS A 1 259 ? -4.748 6.677 22.748 1.00 95.06 259 LYS A CA 1
ATOM 2101 C C . LYS A 1 259 ? -4.831 5.808 24.004 1.00 95.06 259 LYS A C 1
ATOM 2103 O O . LYS A 1 259 ? -4.226 6.155 25.011 1.00 95.06 259 LYS A O 1
ATOM 2108 N N . GLU A 1 260 ? -5.526 4.670 23.937 1.00 96.25 260 GLU A N 1
ATOM 2109 C CA . GLU A 1 260 ? -5.709 3.716 25.041 1.00 96.25 260 GLU A CA 1
ATOM 2110 C C . GLU A 1 260 ? -6.474 4.301 26.245 1.00 96.25 260 GLU A C 1
ATOM 2112 O O . GLU A 1 260 ? -6.416 3.771 27.356 1.00 96.25 260 GLU A O 1
ATOM 2117 N N . ASN A 1 261 ? -7.264 5.350 26.014 1.00 97.12 261 ASN A N 1
ATOM 2118 C CA . ASN A 1 261 ? -8.158 5.967 26.990 1.00 97.12 261 ASN A CA 1
ATOM 2119 C C . ASN A 1 261 ? -9.468 5.167 27.085 1.00 97.12 261 ASN A C 1
ATOM 2121 O O . ASN A 1 261 ? -10.558 5.644 26.766 1.00 97.12 261 ASN A O 1
ATOM 2125 N N . TYR A 1 262 ? -9.359 3.905 27.504 1.00 98.00 262 TYR A N 1
ATOM 2126 C CA . TYR A 1 262 ? -10.441 2.921 27.392 1.00 98.00 262 TYR A CA 1
ATOM 2127 C C . TYR A 1 262 ? -11.718 3.277 28.166 1.00 98.00 262 TYR A C 1
ATOM 2129 O O . TYR A 1 262 ? -12.812 2.944 27.710 1.00 98.00 262 TYR A O 1
ATOM 2137 N N . SER A 1 263 ? -11.603 3.986 29.291 1.00 97.88 263 SER A N 1
ATOM 2138 C CA . SER A 1 263 ? -12.764 4.472 30.047 1.00 97.88 263 SER A CA 1
ATOM 2139 C C . SER A 1 263 ? -13.599 5.465 29.237 1.00 97.88 263 SER A C 1
ATOM 2141 O O . SER A 1 263 ? -14.821 5.332 29.170 1.00 97.88 263 SER A O 1
ATOM 2143 N N . GLU A 1 264 ? -12.937 6.425 28.585 1.00 98.19 264 GLU A N 1
ATOM 2144 C CA . GLU A 1 264 ? -13.597 7.430 27.748 1.00 98.19 264 GLU A CA 1
ATOM 2145 C C . GLU A 1 264 ? -14.128 6.793 26.460 1.00 98.19 264 GLU A C 1
ATOM 2147 O O . GLU A 1 264 ? -15.282 6.997 26.091 1.00 98.19 264 GLU A O 1
ATOM 2152 N N . ALA A 1 265 ? -13.341 5.913 25.831 1.00 98.25 265 ALA A N 1
ATOM 2153 C CA . ALA A 1 265 ? -13.785 5.140 24.674 1.00 98.25 265 ALA A CA 1
ATOM 2154 C C . ALA A 1 265 ? -15.079 4.355 24.963 1.00 98.25 265 ALA A C 1
ATOM 2156 O O . ALA A 1 265 ? -16.001 4.358 24.148 1.00 98.25 265 ALA A O 1
ATOM 2157 N N . ALA A 1 266 ? -15.195 3.720 26.135 1.00 98.38 266 ALA A N 1
ATOM 2158 C CA . ALA A 1 266 ? -16.412 3.011 26.531 1.00 98.38 266 ALA A CA 1
ATOM 2159 C C . ALA A 1 266 ? -17.608 3.954 26.718 1.00 98.38 266 ALA A C 1
ATOM 2161 O O . ALA A 1 266 ? -18.734 3.593 26.371 1.00 98.38 266 ALA A O 1
ATOM 2162 N N . GLN A 1 267 ? -17.380 5.167 27.230 1.00 98.19 267 GLN A N 1
ATOM 2163 C CA . GLN A 1 267 ? -18.440 6.161 27.357 1.00 98.19 267 GLN A CA 1
ATOM 2164 C C . GLN A 1 267 ? -18.931 6.639 25.989 1.00 98.19 267 GLN A C 1
ATOM 2166 O O . GLN A 1 267 ? -20.131 6.599 25.726 1.00 98.19 267 GLN A O 1
ATOM 2171 N N . ILE A 1 268 ? -18.016 6.986 25.081 1.00 97.69 268 ILE A N 1
ATOM 2172 C CA . ILE A 1 268 ? -18.371 7.390 23.715 1.00 97.69 268 ILE A CA 1
ATOM 2173 C C . ILE A 1 268 ? -19.089 6.246 22.985 1.00 97.69 268 ILE A C 1
ATOM 2175 O O . ILE A 1 268 ? -20.063 6.477 22.270 1.00 97.69 268 ILE A O 1
ATOM 2179 N N . MET A 1 269 ? -18.657 4.998 23.188 1.00 98.00 269 MET A N 1
ATOM 2180 C CA . MET A 1 269 ? -19.326 3.813 22.650 1.00 98.00 269 MET A CA 1
ATOM 2181 C C . MET A 1 269 ? -20.783 3.702 23.131 1.00 98.00 269 MET A C 1
ATOM 2183 O O . MET A 1 269 ? -21.667 3.449 22.309 1.00 98.00 269 MET A O 1
ATOM 2187 N N . ARG A 1 270 ? -21.062 3.939 24.422 1.00 97.75 270 ARG A N 1
ATOM 2188 C CA . ARG A 1 270 ? -22.439 3.996 24.956 1.00 97.75 270 ARG A CA 1
ATOM 2189 C C . ARG A 1 270 ? -23.257 5.114 24.319 1.00 97.75 270 ARG A C 1
ATOM 2191 O O . ARG A 1 270 ? -24.401 4.876 23.934 1.00 97.75 270 ARG A O 1
ATOM 2198 N N . ASP A 1 271 ? -22.660 6.291 24.157 1.00 96.38 271 ASP A N 1
ATOM 2199 C CA . ASP A 1 271 ? -23.318 7.452 23.555 1.00 96.38 271 ASP A CA 1
ATOM 2200 C C . ASP A 1 271 ? -23.665 7.227 22.071 1.00 96.38 271 ASP A C 1
ATOM 2202 O O . ASP A 1 271 ? -24.706 7.687 21.598 1.00 96.38 271 ASP A O 1
ATOM 2206 N N . ILE A 1 272 ? -22.812 6.508 21.331 1.00 96.31 272 ILE A N 1
ATOM 2207 C CA . ILE A 1 272 ? -23.074 6.075 19.948 1.00 96.31 272 ILE A CA 1
ATOM 2208 C C . ILE A 1 272 ? -24.211 5.038 19.909 1.00 96.31 272 ILE A C 1
ATOM 2210 O O . ILE A 1 272 ? -25.121 5.105 19.072 1.00 96.31 272 ILE A O 1
ATOM 2214 N N . GLY A 1 273 ? -24.169 4.056 20.812 1.00 95.50 273 GLY A N 1
ATOM 2215 C CA . GLY A 1 273 ? -25.162 2.993 20.906 1.00 95.50 273 GLY A CA 1
ATOM 2216 C C . GLY A 1 273 ? -25.298 2.182 19.610 1.00 95.50 273 GLY A C 1
ATOM 2217 O O . GLY A 1 273 ? -24.318 1.718 19.035 1.00 95.50 273 GLY A O 1
ATOM 2218 N N . LYS A 1 274 ? -26.541 1.984 19.143 1.00 94.00 274 LYS A N 1
ATOM 2219 C CA . LYS A 1 274 ? -26.851 1.238 17.901 1.00 94.00 274 LYS A CA 1
ATOM 2220 C C . LYS A 1 274 ? -26.941 2.122 16.648 1.00 94.00 274 LYS A C 1
ATOM 2222 O O . LYS A 1 274 ? -27.370 1.635 15.607 1.00 94.00 274 LYS A O 1
ATOM 2227 N N . LYS A 1 275 ? -26.636 3.417 16.763 1.00 91.69 275 LYS A N 1
ATOM 2228 C CA . LYS A 1 275 ? -26.900 4.433 15.729 1.00 91.69 275 LYS A CA 1
ATOM 2229 C C . LYS A 1 275 ? -25.624 5.098 15.195 1.00 91.69 275 LYS A C 1
ATOM 2231 O O . LYS A 1 275 ? -25.715 6.199 14.667 1.00 91.69 275 LYS A O 1
ATOM 2236 N N . GLY A 1 276 ? -24.459 4.468 15.365 1.00 88.62 276 GLY A N 1
ATOM 2237 C CA . GLY A 1 276 ? -23.206 4.981 14.802 1.00 88.62 276 GLY A CA 1
ATOM 2238 C C . GLY A 1 276 ? -23.297 5.150 13.292 1.00 88.62 276 GLY A C 1
ATOM 2239 O O . GLY A 1 276 ? -23.997 4.378 12.636 1.00 88.62 276 GLY A O 1
ATOM 2240 N N . GLU A 1 277 ? -22.620 6.167 12.767 1.00 89.56 277 GLU A N 1
ATOM 2241 C CA . GLU A 1 277 ? -22.617 6.495 11.336 1.00 89.56 277 GLU A CA 1
ATOM 2242 C C . GLU A 1 277 ? -21.589 5.654 10.572 1.00 89.56 277 GLU A C 1
ATOM 2244 O O . GLU A 1 277 ? -21.854 5.225 9.454 1.00 89.56 277 GLU A O 1
ATOM 2249 N N . LEU A 1 278 ? -20.436 5.385 11.194 1.00 89.56 278 LEU A N 1
ATOM 2250 C CA . LEU A 1 278 ? -19.339 4.587 10.634 1.00 89.56 278 LEU A CA 1
ATOM 2251 C C . LEU A 1 278 ? -19.088 3.317 11.458 1.00 89.56 278 LEU A C 1
ATOM 2253 O O . LEU A 1 278 ? -18.718 2.270 10.929 1.00 89.56 278 LEU A O 1
ATOM 2257 N N . VAL A 1 279 ? -19.289 3.398 12.773 1.00 92.62 279 VAL A N 1
ATOM 2258 C CA . VAL A 1 279 ? -19.094 2.305 13.721 1.00 92.62 279 VAL A CA 1
ATOM 2259 C C . VAL A 1 279 ? -20.437 1.649 14.005 1.00 92.62 279 VAL A C 1
ATOM 2261 O O . VAL A 1 279 ? -21.180 2.021 14.913 1.00 92.62 279 VAL A O 1
ATOM 2264 N N . HIS A 1 280 ? -20.742 0.621 13.222 1.00 91.38 280 HIS A N 1
ATOM 2265 C CA . HIS A 1 280 ? -21.875 -0.262 13.482 1.00 91.38 280 HIS A CA 1
ATOM 2266 C C . HIS A 1 280 ? -21.448 -1.493 14.284 1.00 91.38 280 HIS A C 1
ATOM 2268 O O . HIS A 1 280 ? -20.262 -1.745 14.496 1.00 91.38 280 HIS A O 1
ATOM 2274 N N . GLN A 1 281 ? -22.420 -2.320 14.684 1.00 92.88 281 GLN A N 1
ATOM 2275 C CA . GLN A 1 281 ? -22.159 -3.505 15.502 1.00 92.88 281 GLN A CA 1
ATOM 2276 C C . GLN A 1 281 ? -21.032 -4.385 14.945 1.00 92.88 281 GLN A C 1
ATOM 2278 O O . GLN A 1 281 ? -20.174 -4.799 15.713 1.00 92.88 281 GLN A O 1
ATOM 2283 N N . LEU A 1 282 ? -21.019 -4.644 13.632 1.00 89.50 282 LEU A N 1
ATOM 2284 C CA . LEU A 1 282 ? -19.992 -5.462 12.970 1.00 89.50 282 LEU A CA 1
ATOM 2285 C C . LEU A 1 282 ? -18.589 -4.849 13.063 1.00 89.50 282 LEU A C 1
ATOM 2287 O O . LEU A 1 282 ? -17.622 -5.578 13.257 1.00 89.50 282 LEU A O 1
ATOM 2291 N N . ALA A 1 283 ? -18.463 -3.520 13.026 1.00 92.06 283 ALA A N 1
ATOM 2292 C CA . ALA A 1 283 ? -17.168 -2.860 13.169 1.00 92.06 283 ALA A CA 1
ATOM 2293 C C . ALA A 1 283 ? -16.522 -3.187 14.526 1.00 92.06 283 ALA A C 1
ATOM 2295 O O . ALA A 1 283 ? -15.318 -3.432 14.591 1.00 92.06 283 ALA A O 1
ATOM 2296 N N . TYR A 1 284 ? -17.319 -3.297 15.595 1.00 95.12 284 TYR A N 1
ATOM 2297 C CA . TYR A 1 284 ? -16.822 -3.735 16.901 1.00 95.12 284 TYR A CA 1
ATOM 2298 C C . TYR A 1 284 ? -16.281 -5.169 16.904 1.00 95.12 284 TYR A C 1
ATOM 2300 O O . TYR A 1 284 ? -15.449 -5.461 17.755 1.00 95.12 284 TYR A O 1
ATOM 2308 N N . HIS A 1 285 ? -16.685 -6.042 15.974 1.00 91.75 285 HIS A N 1
ATOM 2309 C CA . HIS A 1 285 ? -16.167 -7.417 15.841 1.00 91.75 285 HIS A CA 1
ATOM 2310 C C . HIS A 1 285 ? -14.931 -7.498 14.957 1.00 91.75 285 HIS A C 1
ATOM 2312 O O . HIS A 1 285 ? -13.966 -8.165 15.327 1.00 91.75 285 HIS A O 1
ATOM 2318 N N . ASP A 1 286 ? -14.936 -6.764 13.845 1.00 90.06 286 ASP A N 1
ATOM 2319 C CA . ASP A 1 286 ? -13.974 -7.008 12.771 1.00 90.06 286 ASP A CA 1
ATOM 2320 C C . ASP A 1 286 ? -12.898 -5.929 12.663 1.00 90.06 286 ASP A C 1
ATOM 2322 O O . ASP A 1 286 ? -11.741 -6.257 12.416 1.00 90.06 286 ASP A O 1
ATOM 2326 N N . TRP A 1 287 ? -13.217 -4.651 12.910 1.00 94.88 287 TRP A N 1
ATOM 2327 C CA . TRP A 1 287 ? -12.275 -3.548 12.671 1.00 94.88 287 TRP A CA 1
ATOM 2328 C C . TRP A 1 287 ? -11.034 -3.674 13.577 1.00 94.88 287 TRP A C 1
ATOM 2330 O O . TRP A 1 287 ? -11.195 -3.673 14.802 1.00 94.88 287 TRP A O 1
ATOM 2340 N N . PRO A 1 288 ? -9.799 -3.744 13.030 1.00 95.94 288 PRO A N 1
ATOM 2341 C CA . PRO A 1 288 ? -8.584 -3.892 13.834 1.00 95.94 288 PRO A CA 1
ATOM 2342 C C . PRO A 1 288 ? -8.366 -2.813 14.895 1.00 95.94 288 PRO A C 1
ATOM 2344 O O . PRO A 1 288 ? -7.714 -3.078 15.898 1.00 95.94 288 PRO A O 1
ATOM 2347 N N . LEU A 1 289 ? -8.984 -1.639 14.730 1.00 97.44 289 LEU A N 1
ATOM 2348 C CA . LEU A 1 289 ? -9.030 -0.574 15.732 1.00 97.44 289 LEU A CA 1
ATOM 2349 C C . LEU A 1 289 ? -9.348 -1.093 17.144 1.00 97.44 289 LEU A C 1
ATOM 2351 O O . LEU A 1 289 ? -8.728 -0.669 18.114 1.00 97.44 289 LEU A O 1
ATOM 2355 N N . PHE A 1 290 ? -10.309 -2.012 17.261 1.00 97.12 290 PHE A N 1
ATOM 2356 C CA . PHE A 1 290 ? -10.805 -2.487 18.551 1.00 97.12 290 PHE A CA 1
ATOM 2357 C C . PHE A 1 290 ? -10.107 -3.760 19.050 1.00 97.12 290 PHE A C 1
ATOM 2359 O O . PHE A 1 290 ? -10.523 -4.286 20.079 1.00 97.12 290 PHE A O 1
ATOM 2366 N N . GLU A 1 291 ? -9.074 -4.274 18.367 1.00 93.38 291 GLU A N 1
ATOM 2367 C CA . GLU A 1 291 ? -8.444 -5.567 18.697 1.00 93.38 291 GLU A CA 1
ATOM 2368 C C . GLU A 1 291 ? -8.024 -5.653 20.174 1.00 93.38 291 GLU A C 1
ATOM 2370 O O . GLU A 1 291 ? -8.389 -6.605 20.864 1.00 93.38 291 GLU A O 1
ATOM 2375 N N . GLU A 1 292 ? -7.343 -4.627 20.689 1.00 94.25 292 GLU A N 1
ATOM 2376 C CA . GLU A 1 292 ? -6.946 -4.553 22.102 1.00 94.25 292 GLU A CA 1
ATOM 2377 C C . GLU A 1 292 ? -8.118 -4.184 23.023 1.00 94.25 292 GLU A C 1
ATOM 2379 O O . GLU A 1 292 ? -8.254 -4.735 24.118 1.00 94.25 292 GLU A O 1
ATOM 2384 N N . PHE A 1 293 ? -8.990 -3.272 22.580 1.00 97.44 293 PHE A N 1
ATOM 2385 C CA . PHE A 1 293 ? -10.098 -2.776 23.397 1.00 97.44 293 PHE A CA 1
ATOM 2386 C C . PHE A 1 293 ? -11.128 -3.871 23.702 1.00 97.44 293 PHE A C 1
ATOM 2388 O O . PHE A 1 293 ? -11.641 -3.925 24.814 1.00 97.44 293 PHE A O 1
ATOM 2395 N N . ARG A 1 294 ? -11.352 -4.816 22.778 1.00 95.94 294 ARG A N 1
ATOM 2396 C CA . ARG A 1 294 ? -12.229 -5.984 22.986 1.00 95.94 294 ARG A CA 1
ATOM 2397 C C . ARG A 1 294 ? -11.857 -6.806 24.216 1.00 95.94 294 ARG A C 1
ATOM 2399 O O . ARG A 1 294 ? -12.733 -7.402 24.834 1.00 95.94 294 ARG A O 1
ATOM 2406 N N . GLY A 1 295 ? -10.575 -6.855 24.576 1.00 93.81 295 GLY A N 1
ATOM 2407 C CA . GLY A 1 295 ? -10.094 -7.578 25.756 1.00 93.81 295 GLY A CA 1
ATOM 2408 C C . GLY A 1 295 ? -10.322 -6.842 27.080 1.00 93.81 295 GLY A C 1
ATOM 2409 O O . GLY A 1 295 ? -9.991 -7.380 28.136 1.00 93.81 295 GLY A O 1
ATOM 2410 N N . ARG A 1 296 ? -10.840 -5.610 27.049 1.00 96.94 296 ARG A N 1
ATOM 2411 C CA . ARG A 1 296 ? -11.045 -4.765 28.229 1.00 96.94 296 ARG A CA 1
ATOM 2412 C C . ARG A 1 296 ? -12.438 -4.953 28.819 1.00 96.94 296 ARG A C 1
ATOM 2414 O O . ARG A 1 296 ? -13.410 -5.151 28.092 1.00 96.94 296 ARG A O 1
ATOM 2421 N N . ARG A 1 297 ? -12.543 -4.843 30.145 1.00 96.88 297 ARG A N 1
ATOM 2422 C CA . ARG A 1 297 ? -13.821 -4.963 30.865 1.00 96.88 297 ARG A CA 1
ATOM 2423 C C . ARG A 1 297 ? -14.791 -3.862 30.437 1.00 96.88 297 ARG A C 1
ATOM 2425 O O . ARG A 1 297 ? -15.956 -4.135 30.183 1.00 96.88 297 ARG A O 1
ATOM 2432 N N . GLU A 1 298 ? -14.269 -2.652 30.274 1.00 97.62 298 GLU A N 1
ATOM 2433 C CA . GLU A 1 298 ? -14.994 -1.452 29.866 1.00 97.62 298 GLU A CA 1
ATOM 2434 C C . GLU A 1 298 ? -15.716 -1.648 28.526 1.00 97.62 298 GLU A C 1
ATOM 2436 O O . GLU A 1 298 ? -16.858 -1.220 28.368 1.00 97.62 298 GLU A O 1
ATOM 2441 N N . PHE A 1 299 ? -15.078 -2.342 27.577 1.00 98.00 299 PHE A N 1
ATOM 2442 C CA . PHE A 1 299 ? -15.691 -2.690 26.298 1.00 98.00 299 PHE A CA 1
ATOM 2443 C C . PHE A 1 299 ? -16.790 -3.741 26.456 1.00 98.00 299 PHE A C 1
ATOM 2445 O O . PHE A 1 299 ? -17.864 -3.585 25.884 1.00 98.00 299 PHE A O 1
ATOM 2452 N N . GLN A 1 300 ? -16.526 -4.814 27.208 1.00 96.88 300 GLN A N 1
ATOM 2453 C CA . GLN A 1 300 ? -17.474 -5.920 27.387 1.00 96.88 300 GLN A CA 1
ATOM 2454 C C . GLN A 1 300 ? -18.785 -5.426 28.012 1.00 96.88 300 GLN A C 1
ATOM 2456 O O . GLN A 1 300 ? -19.860 -5.715 27.487 1.00 96.88 300 GLN A O 1
ATOM 2461 N N . GLU A 1 301 ? -18.680 -4.616 29.069 1.00 97.44 301 GLU A N 1
ATOM 2462 C CA . GLU A 1 301 ? -19.818 -3.996 29.754 1.00 97.44 301 GLU A CA 1
ATOM 2463 C C . GLU A 1 301 ? -20.587 -3.058 28.813 1.00 97.44 301 GLU A C 1
ATOM 2465 O O . GLU A 1 301 ? -21.789 -3.233 28.610 1.00 97.44 301 GLU A O 1
ATOM 2470 N N . ALA A 1 302 ? -19.894 -2.120 28.151 1.00 97.81 302 ALA A N 1
ATOM 2471 C CA . ALA A 1 302 ? -20.531 -1.200 27.206 1.00 97.81 302 ALA A CA 1
ATOM 2472 C C . ALA A 1 302 ? -21.224 -1.945 26.051 1.00 97.81 302 ALA A C 1
ATOM 2474 O O . ALA A 1 302 ? -22.340 -1.602 25.660 1.00 97.81 302 ALA A O 1
ATOM 2475 N N . TYR A 1 303 ? -20.592 -2.986 25.509 1.00 97.75 303 TYR A N 1
ATOM 2476 C CA . TYR A 1 303 ? -21.152 -3.777 24.420 1.00 97.75 303 TYR A CA 1
ATOM 2477 C C . TYR A 1 303 ? -22.430 -4.508 24.845 1.00 97.75 303 TYR A C 1
ATOM 2479 O O . TYR A 1 303 ? -23.435 -4.450 24.129 1.00 97.75 303 TYR A O 1
ATOM 2487 N N . GLU A 1 304 ? -22.418 -5.178 25.999 1.00 96.94 304 GLU A N 1
ATOM 2488 C CA . GLU A 1 304 ? -23.588 -5.888 26.519 1.00 96.94 304 GLU A CA 1
ATOM 2489 C C . GLU A 1 304 ? -24.731 -4.919 26.848 1.00 96.94 304 GLU A C 1
ATOM 2491 O O . GLU A 1 304 ? -25.884 -5.177 26.498 1.00 96.94 304 GLU A O 1
ATOM 2496 N N . GLU A 1 305 ? -24.430 -3.752 27.416 1.00 97.06 305 GLU A N 1
ATOM 2497 C CA . GLU A 1 305 ? -25.426 -2.712 27.670 1.00 97.06 305 GLU A CA 1
ATOM 2498 C C . GLU A 1 305 ? -26.113 -2.232 26.385 1.00 97.06 305 GLU A C 1
ATOM 2500 O O . GLU A 1 305 ? -27.342 -2.085 26.360 1.00 97.06 305 GLU A O 1
ATOM 2505 N N . ILE A 1 306 ? -25.350 -2.014 25.312 1.00 96.75 306 ILE A N 1
ATOM 2506 C CA . ILE A 1 306 ? -25.870 -1.519 24.033 1.00 96.75 306 ILE A CA 1
ATOM 2507 C C . ILE A 1 306 ? -26.650 -2.615 23.305 1.00 96.75 306 ILE A C 1
ATOM 2509 O O . ILE A 1 306 ? -27.775 -2.389 22.848 1.00 96.75 306 ILE A O 1
ATOM 2513 N N . TYR A 1 307 ? -26.068 -3.808 23.171 1.00 95.19 307 TYR A N 1
ATOM 2514 C CA . TYR A 1 307 ? -26.581 -4.863 22.293 1.00 95.19 307 TYR A CA 1
ATOM 2515 C C . TYR A 1 307 ? -27.409 -5.931 23.002 1.00 95.19 307 TYR A C 1
ATOM 2517 O O . TYR A 1 307 ? -28.067 -6.710 22.314 1.00 95.19 307 TYR A O 1
ATOM 2525 N N . LYS A 1 308 ? -27.450 -5.910 24.338 1.00 95.31 308 LYS A N 1
ATOM 2526 C CA . LYS A 1 308 ? -28.186 -6.851 25.201 1.00 95.31 308 LYS A CA 1
ATOM 2527 C C . LYS A 1 308 ? -27.747 -8.309 25.040 1.00 95.31 308 LYS A C 1
ATOM 2529 O O . LYS A 1 308 ? -28.529 -9.216 25.299 1.00 95.31 308 LYS A O 1
ATOM 2534 N N . VAL A 1 309 ? -26.515 -8.517 24.578 1.00 92.50 309 VAL A N 1
ATOM 2535 C CA . VAL A 1 309 ? -25.881 -9.828 24.402 1.00 92.50 309 VAL A CA 1
ATOM 2536 C C . VAL A 1 309 ? -24.392 -9.681 24.732 1.00 92.50 309 VAL A C 1
ATOM 2538 O O . VAL A 1 309 ? -23.778 -8.733 24.225 1.00 92.50 309 VAL A O 1
ATOM 2541 N N . PRO A 1 310 ? -23.792 -10.600 25.508 1.00 92.19 310 PRO A N 1
ATOM 2542 C CA . PRO A 1 310 ? -22.355 -10.605 25.754 1.00 92.19 310 PRO A CA 1
ATOM 2543 C C . PRO A 1 310 ? -21.557 -10.707 24.449 1.00 92.19 310 PRO A C 1
ATOM 2545 O O . PRO A 1 310 ? -21.871 -11.511 23.565 1.00 92.19 310 PRO A O 1
ATOM 2548 N N . PHE A 1 311 ? -20.483 -9.924 24.319 1.00 91.31 311 PHE A N 1
ATOM 2549 C CA . PHE A 1 311 ? -19.658 -9.927 23.105 1.00 91.31 311 PHE A CA 1
ATOM 2550 C C . PHE A 1 311 ? -19.076 -11.320 22.814 1.00 91.31 311 PHE A C 1
ATOM 2552 O O . PHE A 1 311 ? -19.202 -11.822 21.698 1.00 91.31 311 PHE A O 1
ATOM 2559 N N . LEU A 1 312 ? -18.505 -11.977 23.831 1.00 84.81 312 LEU A N 1
ATOM 2560 C CA . LEU A 1 312 ? -17.891 -13.305 23.696 1.00 84.81 312 LEU A CA 1
ATOM 2561 C C . LEU A 1 312 ? -18.888 -14.395 23.279 1.00 84.81 312 LEU A C 1
ATOM 2563 O O . LEU A 1 312 ? -18.535 -15.289 22.509 1.00 84.81 312 LEU A O 1
ATOM 2567 N N . GLU A 1 313 ? -20.133 -14.318 23.753 1.00 82.12 313 GLU A N 1
ATOM 2568 C CA . GLU A 1 313 ? -21.182 -15.257 23.353 1.00 82.12 313 GLU A CA 1
ATOM 2569 C C . GLU A 1 313 ? -21.499 -15.108 21.861 1.00 82.12 313 GLU A C 1
ATOM 2571 O O . GLU A 1 313 ? -21.562 -16.098 21.129 1.00 82.12 313 GLU A O 1
ATOM 2576 N N . LYS A 1 314 ? -21.616 -13.863 21.383 1.00 78.25 314 LYS A N 1
ATOM 2577 C CA . LYS A 1 314 ? -21.864 -13.584 19.967 1.00 78.25 314 LYS A CA 1
ATOM 2578 C C . LYS A 1 314 ? -20.727 -14.091 19.072 1.00 78.25 314 LYS A C 1
ATOM 2580 O O . LYS A 1 314 ? -21.004 -14.789 18.098 1.00 78.25 314 LYS A O 1
ATOM 2585 N N . VAL A 1 315 ? -19.471 -13.826 19.443 1.00 79.44 315 VAL A N 1
ATOM 2586 C CA . VAL A 1 315 ? -18.283 -14.318 18.718 1.00 79.44 315 VAL A CA 1
ATOM 2587 C C . VAL A 1 315 ? -18.263 -15.852 18.658 1.00 79.44 315 VAL A C 1
ATOM 2589 O O . VAL A 1 315 ? -18.012 -16.436 17.604 1.00 79.44 315 VAL A O 1
ATOM 2592 N N . SER A 1 316 ? -18.571 -16.525 19.772 1.00 76.00 316 SER A N 1
ATOM 2593 C CA . SER A 1 316 ? -18.643 -17.992 19.833 1.00 76.00 316 SER A CA 1
ATOM 2594 C C . SER A 1 316 ? -19.726 -18.552 18.905 1.00 76.00 316 SER A C 1
ATOM 2596 O O . SER A 1 316 ? -19.475 -19.492 18.145 1.00 76.00 316 SER A O 1
ATOM 2598 N N . ASN A 1 317 ? -20.914 -17.944 18.903 1.00 77.94 317 ASN A N 1
ATOM 2599 C CA . ASN A 1 317 ? -22.021 -18.352 18.040 1.00 77.94 317 ASN A CA 1
ATOM 2600 C C . ASN A 1 317 ? -21.674 -18.192 16.552 1.00 77.94 317 ASN A C 1
ATOM 2602 O O . ASN A 1 317 ? -21.910 -19.107 15.760 1.00 77.94 317 ASN A O 1
ATOM 2606 N N . GLU A 1 318 ? -21.057 -17.075 16.165 1.00 78.62 318 GLU A N 1
ATOM 2607 C CA . GLU A 1 318 ? -20.612 -16.837 14.787 1.00 78.62 318 GLU A CA 1
ATOM 2608 C C . GLU A 1 318 ? -19.526 -17.834 14.354 1.00 78.62 318 GLU A C 1
ATOM 2610 O O . GLU A 1 318 ? -19.624 -18.429 13.275 1.00 78.62 318 GLU A O 1
ATOM 2615 N N . ALA A 1 319 ? -18.551 -18.121 15.222 1.00 72.25 319 ALA A N 1
ATOM 2616 C CA . ALA A 1 319 ? -17.520 -19.127 14.967 1.00 72.25 319 ALA A CA 1
ATOM 2617 C C . ALA A 1 319 ? -18.109 -20.540 14.793 1.00 72.25 319 ALA A C 1
ATOM 2619 O O . ALA A 1 319 ? -17.698 -21.295 13.902 1.00 72.25 319 ALA A O 1
ATOM 2620 N N . GLN A 1 320 ? -19.115 -20.906 15.594 1.00 68.94 320 GLN A N 1
ATOM 2621 C CA . GLN A 1 320 ? -19.824 -22.179 15.447 1.00 68.94 320 GLN A CA 1
ATOM 2622 C C . GLN A 1 320 ? -20.601 -22.260 14.128 1.00 68.94 320 GLN A C 1
ATOM 2624 O O . GLN A 1 320 ? -20.579 -23.304 13.468 1.00 68.94 320 GLN A O 1
ATOM 2629 N N . VAL A 1 321 ? -21.266 -21.177 13.717 1.00 74.44 321 VAL A N 1
ATOM 2630 C CA . VAL A 1 321 ? -21.974 -21.099 12.429 1.00 74.44 321 VAL A CA 1
ATOM 2631 C C . VAL A 1 321 ? -20.993 -21.233 11.262 1.00 74.44 321 VAL A C 1
ATOM 2633 O O . VAL A 1 321 ? -21.243 -22.022 10.348 1.00 74.44 321 VAL A O 1
ATOM 2636 N N . ALA A 1 322 ? -19.852 -20.540 11.307 1.00 72.00 322 ALA A N 1
ATOM 2637 C CA . ALA A 1 322 ? -18.803 -20.650 10.295 1.00 72.00 322 ALA A CA 1
ATOM 2638 C C . ALA A 1 322 ? -18.231 -22.078 10.214 1.00 72.00 322 ALA A C 1
ATOM 2640 O O . ALA A 1 322 ? -18.110 -22.637 9.122 1.00 72.00 322 ALA A O 1
ATOM 2641 N N . SER A 1 323 ? -17.967 -22.717 11.360 1.00 68.88 323 SER A N 1
ATOM 2642 C CA . SER A 1 323 ? -17.501 -24.110 11.426 1.00 68.88 323 SER A CA 1
ATOM 2643 C C . SER A 1 323 ? -18.519 -25.097 10.841 1.00 68.88 323 SER A C 1
ATOM 2645 O O . SER A 1 323 ? -18.144 -26.020 10.112 1.00 68.88 323 SER A O 1
ATOM 2647 N N . LYS A 1 324 ? -19.818 -24.896 11.106 1.00 72.38 324 LYS A N 1
ATOM 2648 C CA . LYS A 1 324 ? -20.898 -25.707 10.520 1.00 72.38 324 LYS A CA 1
ATOM 2649 C C . LYS A 1 324 ? -20.978 -25.536 9.002 1.00 72.38 324 LYS A C 1
ATOM 2651 O O . LYS A 1 324 ? -21.034 -26.547 8.308 1.00 72.38 324 LYS A O 1
ATOM 2656 N N . LYS A 1 325 ? -20.897 -24.302 8.484 1.00 71.88 325 LYS A N 1
ATOM 2657 C CA . LYS A 1 325 ? -20.855 -24.034 7.034 1.00 71.88 325 LYS A CA 1
ATOM 2658 C C . LYS A 1 325 ? -19.648 -24.696 6.370 1.00 71.88 325 LYS A C 1
ATOM 2660 O O . LYS A 1 325 ? -19.821 -25.409 5.395 1.00 71.88 325 LYS A O 1
ATOM 2665 N N . LEU A 1 326 ? -18.450 -24.564 6.945 1.00 63.34 326 LEU A N 1
ATOM 2666 C CA . LEU A 1 326 ? -17.234 -25.228 6.450 1.00 63.34 326 LEU A CA 1
ATOM 2667 C C . LEU A 1 326 ? -17.371 -26.756 6.410 1.00 63.34 326 LEU A C 1
ATOM 2669 O O . LEU A 1 326 ? -16.976 -27.385 5.429 1.00 63.34 326 LEU A O 1
ATOM 2673 N N . LYS A 1 327 ? -17.951 -27.364 7.454 1.00 67.44 327 LYS A N 1
ATOM 2674 C CA . LYS A 1 327 ? -18.234 -28.807 7.478 1.00 67.44 327 LYS A CA 1
ATOM 2675 C C . LYS A 1 327 ? -19.246 -29.198 6.406 1.00 67.44 327 LYS A C 1
ATOM 2677 O O . LYS A 1 327 ? -19.035 -30.207 5.746 1.00 67.44 327 LYS A O 1
ATOM 2682 N N . GLN A 1 328 ? -20.293 -28.402 6.212 1.00 67.56 328 GLN A N 1
ATOM 2683 C CA . GLN A 1 328 ? -21.320 -28.646 5.206 1.00 67.56 328 GLN A CA 1
ATOM 2684 C C . GLN A 1 328 ? -20.774 -28.507 3.777 1.00 67.56 328 GLN A C 1
ATOM 2686 O O . GLN A 1 328 ? -20.943 -29.426 2.988 1.00 67.56 328 GLN A O 1
ATOM 2691 N N . THR A 1 329 ? -20.010 -27.457 3.466 1.00 65.44 329 THR A N 1
ATOM 2692 C CA . THR A 1 329 ? -19.361 -27.282 2.154 1.00 65.44 329 THR A CA 1
ATOM 2693 C C . THR A 1 329 ? -18.335 -28.381 1.868 1.00 65.44 329 THR A C 1
ATOM 2695 O O . THR A 1 329 ? -18.233 -28.862 0.742 1.00 65.44 329 THR A O 1
ATOM 2698 N N . LYS A 1 330 ? -17.589 -28.831 2.888 1.00 54.41 330 LYS A N 1
ATOM 2699 C CA . LYS A 1 330 ? -16.660 -29.966 2.765 1.00 54.41 330 LYS A CA 1
ATOM 2700 C C . LYS A 1 330 ? -17.396 -31.293 2.556 1.00 54.41 330 LYS A C 1
ATOM 2702 O O . LYS A 1 330 ? -16.904 -32.162 1.848 1.00 54.41 330 LYS A O 1
ATOM 2707 N N . LEU A 1 331 ? -18.569 -31.450 3.163 1.00 51.59 331 LEU A N 1
ATOM 2708 C CA . LEU A 1 331 ? -19.426 -32.617 2.989 1.00 51.59 331 LEU A CA 1
ATOM 2709 C C . LEU A 1 331 ? -20.063 -32.627 1.585 1.00 51.59 331 LEU A C 1
ATOM 2711 O O . LEU A 1 331 ? -20.034 -33.643 0.901 1.00 51.59 331 LEU A O 1
ATOM 2715 N N . GLU A 1 332 ? -20.549 -31.482 1.112 1.00 59.38 332 GLU A N 1
ATOM 2716 C CA . GLU A 1 332 ? -21.101 -31.297 -0.235 1.00 59.38 332 GLU A CA 1
ATOM 2717 C C . GLU A 1 332 ? -20.038 -31.493 -1.328 1.00 59.38 332 GLU A C 1
ATOM 2719 O O . GLU A 1 332 ? -20.322 -32.115 -2.352 1.00 59.38 332 GLU A O 1
ATOM 2724 N N . SER A 1 333 ? -18.791 -31.061 -1.109 1.00 46.44 333 SER A N 1
ATOM 2725 C CA . SER A 1 333 ? -17.693 -31.311 -2.054 1.00 46.44 333 SER A CA 1
ATOM 2726 C C . SER A 1 333 ? -17.247 -32.779 -2.084 1.00 46.44 333 SER A C 1
ATOM 2728 O O . SER A 1 333 ? -16.898 -33.292 -3.151 1.00 46.44 333 SER A O 1
ATOM 2730 N N . LEU A 1 334 ? -17.333 -33.495 -0.956 1.00 50.34 334 LEU A N 1
ATOM 2731 C CA . LEU A 1 334 ? -17.132 -34.950 -0.884 1.00 50.34 334 LEU A CA 1
ATOM 2732 C C . LEU A 1 334 ? -18.240 -35.728 -1.615 1.00 50.34 334 LEU A C 1
ATOM 2734 O O . LEU A 1 334 ? -17.956 -36.741 -2.250 1.00 50.34 334 LEU A O 1
ATOM 2738 N N . PHE A 1 335 ? -19.486 -35.248 -1.584 1.00 50.72 335 PHE A N 1
ATOM 2739 C CA . PHE A 1 335 ? -20.598 -35.875 -2.309 1.00 50.72 335 PHE A CA 1
ATOM 2740 C C . PHE A 1 335 ? -20.664 -35.484 -3.796 1.00 50.72 335 PHE A C 1
ATOM 2742 O O . PHE A 1 335 ? -21.099 -36.289 -4.616 1.00 50.72 335 PHE A O 1
ATOM 2749 N N . SER A 1 336 ? -20.166 -34.303 -4.169 1.00 47.16 336 SER A N 1
ATOM 2750 C CA . SER A 1 336 ? -20.037 -33.857 -5.566 1.00 47.16 336 SER A CA 1
ATOM 2751 C C . SER A 1 336 ? -18.886 -34.560 -6.309 1.00 47.16 336 SER A C 1
ATOM 2753 O O . SER A 1 336 ? -18.993 -34.864 -7.496 1.00 47.16 336 SER A O 1
ATOM 2755 N N . SER A 1 337 ? -17.809 -34.930 -5.603 1.00 45.69 337 SER A N 1
ATOM 2756 C CA . SER A 1 337 ? -16.667 -35.670 -6.172 1.00 45.69 337 SER A CA 1
ATOM 2757 C C . SER A 1 337 ? -16.867 -37.195 -6.270 1.00 45.69 337 SER A C 1
ATOM 2759 O O . SER A 1 337 ? -16.032 -37.886 -6.852 1.00 45.69 337 SER A O 1
ATOM 2761 N N . GLY A 1 338 ? -17.993 -37.732 -5.779 1.00 37.59 338 GLY A N 1
ATOM 2762 C CA . GLY A 1 338 ? -18.341 -39.160 -5.854 1.00 37.59 338 GLY A CA 1
ATOM 2763 C C . GLY A 1 338 ? -19.094 -39.597 -7.121 1.00 37.59 338 GLY A C 1
ATOM 2764 O O . GLY A 1 338 ? -19.378 -40.782 -7.293 1.00 37.59 338 GLY A O 1
ATOM 2765 N N . GLY A 1 339 ? -19.422 -38.674 -8.027 1.00 34.66 339 GLY A N 1
ATOM 2766 C CA . GLY A 1 339 ? -20.211 -38.941 -9.233 1.00 34.66 339 GLY A CA 1
ATOM 2767 C C . GLY A 1 339 ? -19.398 -39.372 -10.458 1.00 34.66 339 GLY A C 1
ATOM 2768 O O . GLY A 1 339 ? -19.609 -38.820 -11.533 1.00 34.66 339 GLY A O 1
ATOM 2769 N N . SER A 1 340 ? -18.475 -40.333 -10.340 1.00 33.50 340 SER A N 1
ATOM 2770 C CA . SER A 1 340 ? -17.873 -40.978 -11.521 1.00 33.50 340 SER A CA 1
ATOM 2771 C C . SER A 1 340 ? -18.531 -42.325 -11.804 1.00 33.50 340 SER A C 1
ATOM 2773 O O . SER A 1 340 ? -18.561 -43.228 -10.973 1.00 33.50 340 SER A O 1
ATOM 2775 N N . GLN A 1 341 ? -19.076 -42.421 -13.015 1.00 36.03 341 GLN A N 1
ATOM 2776 C CA . GLN A 1 341 ? -19.797 -43.553 -13.584 1.00 36.03 341 GLN A CA 1
ATOM 2777 C C . GLN A 1 341 ? -19.128 -44.905 -13.290 1.00 36.03 341 GLN A C 1
ATOM 2779 O O . GLN A 1 341 ? -18.110 -45.258 -13.889 1.00 36.03 341 GLN A O 1
ATOM 2784 N N . VAL A 1 342 ? -19.776 -45.737 -12.472 1.00 32.25 342 VAL A N 1
ATOM 2785 C CA . VAL A 1 342 ? -19.556 -47.185 -12.519 1.00 32.25 342 VAL A CA 1
ATOM 2786 C C . VAL A 1 342 ? -20.177 -47.688 -13.823 1.00 32.25 342 VAL A C 1
ATOM 2788 O O . VAL A 1 342 ? -21.376 -47.962 -13.907 1.00 32.25 342 VAL A O 1
ATOM 2791 N N . LYS A 1 343 ? -19.358 -47.793 -14.875 1.00 33.44 343 LYS A N 1
ATOM 2792 C CA . LYS A 1 343 ? -19.702 -48.570 -16.070 1.00 33.44 343 LYS A CA 1
ATOM 2793 C C . LYS A 1 343 ? -19.991 -50.007 -15.628 1.00 33.44 343 LYS A C 1
ATOM 2795 O O . LYS A 1 343 ? -19.088 -50.716 -15.190 1.00 33.44 343 LYS A O 1
ATOM 2800 N N . LYS A 1 344 ? -21.248 -50.445 -15.758 1.00 31.23 344 LYS A N 1
ATOM 2801 C CA . LYS A 1 344 ? -21.625 -51.862 -15.657 1.00 31.23 344 LYS A CA 1
ATOM 2802 C C . LYS A 1 344 ? -20.808 -52.652 -16.683 1.00 31.23 344 LYS A C 1
ATOM 2804 O O . LYS A 1 344 ? -21.026 -52.520 -17.885 1.00 31.23 344 LYS A O 1
ATOM 2809 N N . ALA A 1 345 ? -19.867 -53.462 -16.209 1.00 31.19 345 ALA A N 1
ATOM 2810 C CA . ALA A 1 345 ? -19.190 -54.449 -17.033 1.00 31.19 345 ALA A CA 1
ATOM 2811 C C . ALA A 1 345 ? -20.206 -55.521 -17.462 1.00 31.19 345 ALA A C 1
ATOM 2813 O O . ALA A 1 345 ? -20.849 -56.155 -16.625 1.00 31.19 345 ALA A O 1
ATOM 2814 N N . ALA A 1 346 ? -20.364 -55.701 -18.772 1.00 32.34 346 ALA A N 1
ATOM 2815 C CA . ALA A 1 346 ? -21.135 -56.795 -19.349 1.00 32.34 346 ALA A CA 1
ATOM 2816 C C . ALA A 1 346 ? -20.486 -58.155 -19.000 1.00 32.34 346 ALA A C 1
ATOM 2818 O O . ALA A 1 346 ? -19.255 -58.253 -18.951 1.00 32.34 346 ALA A O 1
ATOM 2819 N N . PRO A 1 347 ? -21.275 -59.220 -18.771 1.00 33.12 347 PRO A N 1
ATOM 2820 C CA . PRO A 1 347 ? -20.743 -60.511 -18.356 1.00 33.12 347 PRO A CA 1
ATOM 2821 C C . PRO A 1 347 ? -20.022 -61.201 -19.525 1.00 33.12 347 PRO A C 1
ATOM 2823 O O . PRO A 1 347 ? -20.585 -61.387 -20.606 1.00 33.12 347 PRO A O 1
ATOM 2826 N N . LYS A 1 348 ? -18.765 -61.609 -19.306 1.00 34.69 348 LYS A N 1
ATOM 2827 C CA . LYS A 1 348 ? -18.004 -62.455 -20.240 1.00 34.69 348 LYS A CA 1
ATOM 2828 C C . LYS A 1 348 ? -18.706 -63.812 -20.394 1.00 34.69 348 LYS A C 1
ATOM 2830 O O . LYS A 1 348 ? -18.847 -64.552 -19.424 1.00 34.69 348 LYS A O 1
ATOM 2835 N N . LYS A 1 349 ? -19.120 -64.146 -21.623 1.00 33.00 349 LYS A N 1
ATOM 2836 C CA . LYS A 1 349 ? -19.628 -65.474 -22.007 1.00 33.00 349 LYS A CA 1
ATOM 2837 C C . LYS A 1 349 ? -18.533 -66.533 -21.824 1.00 33.00 349 LYS A C 1
ATOM 2839 O O . LYS A 1 349 ? -17.430 -66.383 -22.344 1.00 33.00 349 LYS A O 1
ATOM 2844 N N . ALA A 1 350 ? -18.862 -67.601 -21.101 1.00 35.25 350 ALA A N 1
ATOM 2845 C CA . ALA A 1 350 ? -18.032 -68.789 -20.936 1.00 35.25 350 ALA A CA 1
ATOM 2846 C C . ALA A 1 350 ? -18.020 -69.643 -22.219 1.00 35.25 350 ALA A C 1
ATOM 2848 O O . ALA A 1 350 ? -19.054 -69.817 -22.866 1.00 35.25 350 ALA A O 1
ATOM 2849 N N . ALA A 1 351 ? -16.852 -70.190 -22.568 1.00 34.12 351 ALA A N 1
ATOM 2850 C CA . ALA A 1 351 ? -16.688 -71.176 -23.636 1.00 34.12 351 ALA A CA 1
ATOM 2851 C C . ALA A 1 351 ? -17.323 -72.536 -23.249 1.00 34.12 351 ALA A C 1
ATOM 2853 O O . ALA A 1 351 ? -17.368 -72.873 -22.061 1.00 34.12 351 ALA A O 1
ATOM 2854 N N . PRO A 1 352 ? -17.823 -73.329 -24.217 1.00 34.66 352 PRO A N 1
ATOM 2855 C CA . PRO A 1 352 ? -18.653 -74.495 -23.936 1.00 34.66 352 PRO A CA 1
ATOM 2856 C C . PRO A 1 352 ? -17.834 -75.711 -23.475 1.00 34.66 352 PRO A C 1
ATOM 2858 O O . PRO A 1 352 ? -16.777 -76.029 -24.021 1.00 34.66 352 PRO A O 1
ATOM 2861 N N . LYS A 1 353 ? -18.369 -76.422 -22.475 1.00 35.22 353 LYS A N 1
ATOM 2862 C CA . LYS A 1 353 ? -17.858 -77.704 -21.970 1.00 35.22 353 LYS A CA 1
ATOM 2863 C C . LYS A 1 353 ? -18.057 -78.808 -23.018 1.00 35.22 353 LYS A C 1
ATOM 2865 O O . LYS A 1 353 ? -19.176 -79.030 -23.473 1.00 35.22 353 LYS A O 1
ATOM 2870 N N . LYS A 1 354 ? -16.982 -79.532 -23.355 1.00 35.72 354 LYS A N 1
ATOM 2871 C CA . LYS A 1 354 ? -17.034 -80.779 -24.137 1.00 35.72 354 LYS A CA 1
ATOM 2872 C C . LYS A 1 354 ? -17.795 -81.863 -23.361 1.00 35.72 354 LYS A C 1
ATOM 2874 O O . LYS A 1 354 ? -17.526 -82.094 -22.184 1.00 35.72 354 LYS A O 1
ATOM 2879 N N . ALA A 1 355 ? -18.736 -82.506 -24.045 1.00 34.81 355 ALA A N 1
ATOM 2880 C CA . ALA A 1 355 ? -19.563 -83.594 -23.544 1.00 34.81 355 ALA A CA 1
ATOM 2881 C C . ALA A 1 355 ? -18.778 -84.916 -23.455 1.00 34.81 355 ALA A C 1
ATOM 2883 O O . ALA A 1 355 ? -18.029 -85.267 -24.364 1.00 34.81 355 ALA A O 1
ATOM 2884 N N . VAL A 1 356 ? -18.995 -85.656 -22.366 1.00 36.94 356 VAL A N 1
ATOM 2885 C CA . VAL A 1 356 ? -18.572 -87.053 -22.185 1.00 36.94 356 VAL A CA 1
ATOM 2886 C C . VAL A 1 356 ? -19.784 -87.944 -22.485 1.00 36.94 356 VAL A C 1
ATOM 2888 O O . VAL A 1 356 ? -20.814 -87.759 -21.831 1.00 36.94 356 VAL A O 1
ATOM 2891 N N . PRO A 1 357 ? -19.717 -88.908 -23.422 1.00 39.53 357 PRO A N 1
ATOM 2892 C CA . PRO A 1 357 ? -20.817 -89.835 -23.648 1.00 39.53 357 PRO A CA 1
ATOM 2893 C C . PRO A 1 357 ? -20.729 -91.011 -22.664 1.00 39.53 357 PRO A C 1
ATOM 2895 O O . PRO A 1 357 ? -19.686 -91.650 -22.515 1.00 39.53 357 PRO A O 1
ATOM 2898 N N . LYS A 1 358 ? -21.836 -91.311 -21.976 1.00 35.03 358 LYS A N 1
ATOM 2899 C CA . LYS A 1 358 ? -21.980 -92.524 -21.162 1.00 35.03 358 LYS A CA 1
ATOM 2900 C C . LYS A 1 358 ? -22.504 -93.685 -22.016 1.00 35.03 358 LYS A C 1
ATOM 2902 O O . LYS A 1 358 ? -23.607 -93.605 -22.535 1.00 35.03 358 LYS A O 1
ATOM 2907 N N . LYS A 1 359 ? -21.715 -94.764 -21.979 1.00 38.50 359 LYS A N 1
ATOM 2908 C CA . LYS A 1 359 ? -22.055 -96.200 -21.933 1.00 38.50 359 LYS A CA 1
ATOM 2909 C C . LYS A 1 359 ? -22.907 -96.821 -23.050 1.00 38.50 359 LYS A C 1
ATOM 2911 O O . LYS A 1 359 ? -24.097 -96.563 -23.152 1.00 38.50 359 LYS A O 1
ATOM 2916 N N . ALA A 1 360 ? -22.341 -97.875 -23.636 1.00 33.75 360 ALA A N 1
ATOM 2917 C CA . ALA A 1 360 ? -23.035 -99.149 -23.803 1.00 33.75 360 ALA A CA 1
ATOM 2918 C C . ALA A 1 360 ? -22.031 -100.306 -23.625 1.00 33.75 360 ALA A C 1
ATOM 2920 O O . ALA A 1 360 ? -20.993 -100.336 -24.275 1.00 33.75 360 ALA A O 1
ATOM 2921 N N . VAL A 1 361 ? -22.340 -101.217 -22.701 1.00 37.72 361 VAL A N 1
ATOM 2922 C CA . VAL A 1 361 ? -21.809 -102.592 -22.622 1.00 37.72 361 VAL A CA 1
ATOM 2923 C C . VAL A 1 361 ? -22.861 -103.459 -23.317 1.00 37.72 361 VAL A C 1
ATOM 2925 O O . VAL A 1 361 ? -24.047 -103.204 -23.076 1.00 37.72 361 VAL A O 1
ATOM 2928 N N . PRO A 1 362 ? -22.499 -104.409 -24.199 1.00 46.88 362 PRO A N 1
ATOM 2929 C CA . PRO A 1 362 ? -22.740 -105.810 -23.818 1.00 46.88 362 PRO A CA 1
ATOM 2930 C C . PRO A 1 362 ? -21.832 -106.887 -24.459 1.00 46.88 362 PRO A C 1
ATOM 2932 O O . PRO A 1 362 ? -21.409 -106.756 -25.604 1.00 46.88 362 PRO A O 1
ATOM 2935 N N . LYS A 1 363 ? -21.759 -108.003 -23.714 1.00 36.03 363 LYS A N 1
ATOM 2936 C CA . LYS A 1 363 ? -21.279 -109.371 -24.005 1.00 36.03 363 LYS A CA 1
ATOM 2937 C C . LYS A 1 363 ? -19.779 -109.637 -23.969 1.00 36.03 363 LYS A C 1
ATOM 2939 O O . LYS A 1 363 ? -19.050 -109.152 -24.854 1.00 36.03 363 LYS A O 1
#